Protein AF-A0A1L0B6L5-F1 (afdb_monomer)

Sequence (357 aa):
MSDIESDKLQRRQAISDKLDETIKELNTKKGGSRKSKKDSIDIDAYTSIDSKIQRLKDEMIQAAKRDNEIILAQIEGKEFKEDTTNKDDEDKDFDLSDEEKDEEAVESEDVEKQDVEKSNVKTIAASKLVLLPKVLHILNRVDLHESLLENNILLAIRFWLDPLPDGSLPSYEIQKNLINILIDLNIANKNENGSFTKYLKESGIGKLLIFYKKSKRVEVNLKRKVEKLLSDWSRPIIQASDNYKHKRILKKEYDYKQHQIEQTKKLKQNLKKTKEENETRKKIKTAQVNKSQLESERKMREEGRTVIPVSSVRDYKYAPVADLEQLKNHTSDLAGVGSTLGKNELFKRINRKMGKK

Secondary structure (DSSP, 8-state):
-HHHHHHHHHHHHHHHHHHHHHHHHHHHTTSS------S---HHHHHHHHHHHHHHHHHHHHHHHHHHHHHHHHHHTPPP-------SSS-----SSSS--SSGGGSTTTTTTSSSGGGGS-----HHHHHHHHHHHHHT-GGGHHHHHHTTHHHHHHHHHSPPTTSPPPPHHHHHHHHHHHHHTT-S---GGGHHHHHHHHH-HHHHHHHHHH-TTS-HHHHHHHHHHHHHHHHHHHT----GGG----EE---HHHHHHHHHHHHHHHHHHHHHHHHHHHHHHHHS--TTHHHHHHHHHHS----PPP-------SEEP--HHHHHHTTT----TTTTTTT-HHHHHHHHHHS--

Organism: NCBI:txid56406

InterPro domains:
  IPR017923 Transcription factor IIS, N-terminal [PF08711] (199-237)
  IPR017923 Transcription factor IIS, N-terminal [PS51319] (155-240)
  IPR035441 TFIIS/LEDGF domain superfamily [G3DSA:1.20.930.10] (103-243)
  IPR051037 RNA Polymerase II Transcription Factor IWS1 [PTHR46010] (84-330)

Mean predicted aligned error: 19.84 Å

Nearest PDB structures (foldseek):
  3o8z-assembly1_A  TM=9.499E-01  e=1.025E-10  Saccharomyces cerevisiae
  7xn7-assembly1_n  TM=9.384E-01  e=1.649E-09  Komagataella phaffii
  3nfq-assembly2_B  TM=9.341E-01  e=2.026E-09  Saccharomyces cerevisiae
  2xpp-assembly1_A  TM=9.058E-01  e=1.120E-07  Encephalitozoon cuniculi
  9eh1-assembly1_O  TM=8.894E-01  e=6.120E-07  Homo sapiens

Solvent-accessible surface area (backbone atoms only — not comparable to full-atom values): 22111 Å² total; per-residue (Å²): 123,67,67,66,52,50,53,49,50,53,51,51,48,54,51,48,54,50,48,53,50,49,53,50,50,56,56,62,69,57,70,82,71,91,68,82,80,79,79,72,78,60,61,71,61,51,54,52,50,52,52,52,51,48,50,51,34,50,51,45,41,48,26,36,48,51,29,44,50,35,50,48,24,57,74,73,73,44,85,74,77,82,81,86,76,84,88,83,88,85,86,87,86,83,81,85,76,96,83,86,86,87,79,71,83,75,61,66,77,62,58,74,71,55,66,75,75,59,83,79,58,84,74,70,69,44,50,53,68,71,48,40,63,63,50,50,63,56,67,69,35,74,89,47,48,62,63,40,48,76,68,45,39,53,33,26,55,34,56,58,62,44,66,40,90,89,68,46,70,52,57,67,67,60,51,54,51,52,55,49,46,55,48,62,78,54,67,86,67,72,60,67,91,49,55,54,58,51,48,44,63,73,37,45,39,64,62,56,48,54,46,50,58,69,42,86,87,51,55,70,72,57,30,55,54,43,50,51,48,53,49,64,68,43,22,75,78,73,70,50,74,87,52,73,87,73,57,84,73,55,64,40,85,75,57,64,67,60,50,50,53,50,51,52,50,51,51,52,50,52,55,48,52,53,48,52,53,48,49,53,52,46,56,56,51,69,73,55,87,62,80,73,65,56,58,59,56,47,61,66,65,71,64,81,78,79,83,75,80,76,82,77,83,76,81,79,83,51,46,76,59,84,61,66,64,60,56,63,74,38,68,86,62,81,60,62,98,69,61,62,78,82,64,47,62,68,58,57,52,49,50,62,62,68,68,68,123

Structure (mmCIF, N/CA/C/O backbone):
data_AF-A0A1L0B6L5-F1
#
_entry.id   AF-A0A1L0B6L5-F1
#
loop_
_atom_site.group_PDB
_atom_site.id
_atom_site.type_symbol
_atom_site.label_atom_id
_atom_site.label_alt_id
_atom_site.label_comp_id
_atom_site.label_asym_id
_atom_site.label_entity_id
_atom_site.label_seq_id
_atom_site.pdbx_PDB_ins_code
_atom_site.Cartn_x
_atom_site.Cartn_y
_atom_site.Cartn_z
_atom_site.occupancy
_atom_site.B_iso_or_equiv
_atom_site.auth_seq_id
_atom_site.auth_comp_id
_atom_site.auth_asym_id
_atom_site.auth_atom_id
_atom_site.pdbx_PDB_model_num
ATOM 1 N N . MET A 1 1 ? 78.437 -20.942 5.618 1.00 55.97 1 MET A N 1
ATOM 2 C CA . MET A 1 1 ? 77.072 -20.444 5.917 1.00 55.97 1 MET A CA 1
ATOM 3 C C . MET A 1 1 ? 76.144 -20.497 4.699 1.00 55.97 1 MET A C 1
ATOM 5 O O . MET A 1 1 ? 74.949 -20.589 4.918 1.00 55.97 1 MET A O 1
ATOM 9 N N . SER A 1 2 ? 76.661 -20.526 3.462 1.00 62.12 2 SER A N 1
ATOM 10 C CA . SER A 1 2 ? 75.886 -20.628 2.208 1.00 62.12 2 SER A CA 1
ATOM 11 C C . SER A 1 2 ? 75.194 -21.978 1.982 1.00 62.12 2 SER A C 1
ATOM 13 O O . SER A 1 2 ? 74.082 -22.017 1.468 1.00 62.12 2 SER A O 1
ATOM 15 N N . ASP A 1 3 ? 75.818 -23.081 2.398 1.00 59.28 3 ASP A N 1
ATOM 16 C CA . ASP A 1 3 ? 75.370 -24.421 1.975 1.00 59.28 3 ASP A CA 1
ATOM 17 C C . ASP A 1 3 ? 74.185 -24.947 2.801 1.00 59.28 3 ASP A C 1
ATOM 19 O O . ASP A 1 3 ? 73.390 -25.762 2.352 1.00 59.28 3 ASP A O 1
ATOM 23 N N . ILE A 1 4 ? 74.008 -24.423 4.016 1.00 62.31 4 ILE A N 1
ATOM 24 C CA . ILE A 1 4 ? 72.848 -24.737 4.866 1.00 62.31 4 ILE A CA 1
ATOM 25 C C . ILE A 1 4 ? 71.599 -23.997 4.361 1.00 62.31 4 ILE A C 1
ATOM 27 O O . ILE A 1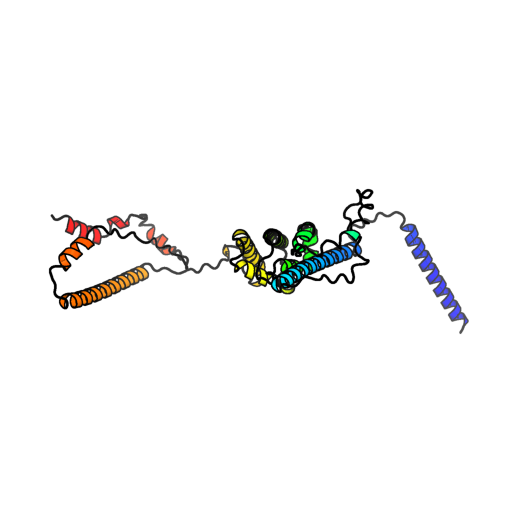 4 ? 70.469 -24.446 4.563 1.00 62.31 4 ILE A O 1
ATOM 31 N N . GLU A 1 5 ? 71.791 -22.841 3.729 1.00 68.25 5 GLU A N 1
ATOM 32 C CA . GLU A 1 5 ? 70.709 -22.016 3.200 1.00 68.25 5 GLU A CA 1
ATOM 33 C C . GLU A 1 5 ? 70.228 -22.535 1.840 1.00 68.25 5 GLU A C 1
ATOM 35 O O . GLU A 1 5 ? 69.018 -22.576 1.610 1.00 68.25 5 GLU A O 1
ATOM 40 N N . SER A 1 6 ? 71.136 -23.060 1.006 1.00 71.69 6 SER A N 1
ATOM 41 C CA . SER A 1 6 ? 70.774 -23.781 -0.220 1.00 71.69 6 SER A CA 1
ATOM 42 C C . SER A 1 6 ? 70.015 -25.078 0.080 1.00 71.69 6 SER A C 1
ATOM 44 O O . SER A 1 6 ? 68.959 -25.302 -0.511 1.00 71.69 6 SER A O 1
ATOM 46 N N . ASP A 1 7 ? 70.451 -25.869 1.066 1.00 75.50 7 ASP A N 1
ATOM 47 C CA . ASP A 1 7 ? 69.743 -27.083 1.499 1.00 75.50 7 ASP A CA 1
ATOM 48 C C . ASP A 1 7 ? 68.341 -26.778 2.048 1.00 75.50 7 ASP A C 1
ATOM 50 O O . ASP A 1 7 ? 67.375 -27.505 1.797 1.00 75.50 7 ASP A O 1
ATOM 54 N N . LYS A 1 8 ? 68.190 -25.678 2.796 1.00 77.00 8 LYS A N 1
ATOM 55 C CA . LYS A 1 8 ? 66.876 -25.225 3.278 1.00 77.00 8 LYS A CA 1
ATOM 56 C C . LYS A 1 8 ? 65.985 -24.756 2.135 1.00 77.00 8 LYS A C 1
ATOM 58 O O . LYS A 1 8 ? 64.787 -25.038 2.167 1.00 77.00 8 LYS A O 1
ATOM 63 N N . LEU A 1 9 ? 66.541 -24.066 1.141 1.00 76.69 9 LEU A N 1
ATOM 64 C CA . LEU A 1 9 ? 65.795 -23.618 -0.031 1.00 76.69 9 LEU A CA 1
ATOM 65 C C . LEU A 1 9 ? 65.313 -24.815 -0.856 1.00 76.69 9 LEU A C 1
ATOM 67 O O . LEU A 1 9 ? 64.128 -24.889 -1.163 1.00 76.69 9 LEU A O 1
ATOM 71 N N . GLN A 1 10 ? 66.185 -25.797 -1.097 1.00 80.88 10 GLN A N 1
ATOM 72 C CA . GLN A 1 10 ? 65.837 -27.033 -1.801 1.00 80.88 10 GLN A CA 1
ATOM 73 C C . GLN A 1 10 ? 64.772 -27.838 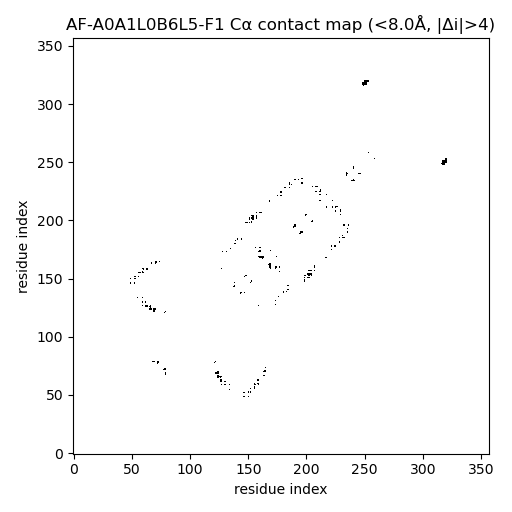-1.053 1.00 80.88 10 GLN A C 1
ATOM 75 O O . GLN A 1 10 ? 63.826 -28.324 -1.666 1.00 80.88 10 GLN A O 1
ATOM 80 N N . ARG A 1 11 ? 64.848 -27.920 0.284 1.00 82.44 11 ARG A N 1
ATOM 81 C CA . ARG A 1 11 ? 63.788 -28.548 1.091 1.00 82.44 11 ARG A CA 1
ATOM 82 C C . ARG A 1 11 ? 62.464 -27.793 1.003 1.00 82.44 11 ARG A C 1
ATOM 84 O O . ARG A 1 11 ? 61.423 -28.434 0.933 1.00 82.44 11 ARG A O 1
ATOM 91 N N . ARG A 1 12 ? 62.476 -26.454 0.997 1.00 80.31 12 ARG A N 1
ATOM 92 C CA . ARG A 1 12 ? 61.248 -25.652 0.828 1.00 80.31 12 ARG A CA 1
ATOM 93 C C . ARG A 1 12 ? 60.644 -25.835 -0.560 1.00 80.31 12 ARG A C 1
ATOM 95 O O . ARG A 1 12 ? 59.430 -25.973 -0.653 1.00 80.31 12 ARG A O 1
ATOM 102 N N . GLN A 1 13 ? 61.474 -25.885 -1.597 1.00 80.69 13 GLN A N 1
ATOM 103 C CA . GLN A 1 13 ? 61.034 -26.140 -2.968 1.00 80.69 13 GLN A CA 1
ATOM 104 C C . GLN A 1 13 ? 60.435 -27.542 -3.097 1.00 80.69 13 GLN A C 1
ATOM 106 O O . GLN A 1 13 ? 59.291 -27.668 -3.507 1.00 80.69 13 GLN A O 1
ATOM 111 N N . ALA A 1 14 ? 61.113 -28.564 -2.569 1.00 84.75 14 ALA A N 1
ATOM 112 C CA . ALA A 1 14 ? 60.595 -29.930 -2.549 1.00 84.75 14 ALA A CA 1
ATOM 113 C C . ALA A 1 14 ? 59.278 -30.067 -1.762 1.00 84.75 14 ALA A C 1
ATOM 115 O O . ALA A 1 14 ? 58.431 -30.878 -2.121 1.00 84.75 14 ALA A O 1
ATOM 116 N N . ILE A 1 15 ? 59.079 -29.291 -0.688 1.00 82.62 15 ILE A N 1
ATOM 117 C CA . ILE A 1 15 ? 57.802 -29.254 0.044 1.00 82.62 15 ILE A CA 1
ATOM 118 C C . ILE A 1 15 ? 56.708 -28.576 -0.790 1.00 82.62 15 ILE A C 1
ATOM 120 O O . ILE A 1 15 ? 55.575 -29.053 -0.780 1.00 82.62 15 ILE A O 1
ATOM 124 N N . SER A 1 16 ? 57.037 -27.494 -1.504 1.00 77.31 16 SER A N 1
ATOM 125 C CA . SER A 1 16 ? 56.108 -26.798 -2.404 1.00 77.31 16 SER A CA 1
ATOM 126 C C . SER A 1 16 ? 55.670 -27.702 -3.552 1.00 77.31 16 SER A C 1
ATOM 128 O O . SER A 1 16 ? 54.477 -27.878 -3.764 1.00 77.31 16 SER A O 1
ATOM 130 N N . ASP A 1 17 ? 56.623 -28.358 -4.212 1.00 86.38 17 ASP A N 1
ATOM 131 C CA . ASP A 1 17 ? 56.351 -29.256 -5.334 1.00 86.38 17 ASP A CA 1
ATOM 132 C C . ASP A 1 17 ? 55.491 -30.444 -4.885 1.00 86.38 17 ASP A C 1
ATOM 134 O O . ASP A 1 17 ? 54.552 -30.842 -5.571 1.00 86.38 17 ASP A O 1
ATOM 138 N N . LYS A 1 18 ? 55.742 -30.964 -3.676 1.00 86.00 18 LYS A N 1
ATOM 139 C CA . LYS A 1 18 ? 54.936 -32.039 -3.085 1.00 86.00 18 LYS A CA 1
ATOM 140 C C . LYS A 1 18 ? 53.533 -31.568 -2.699 1.00 86.00 18 LYS A C 1
ATOM 142 O O . LYS A 1 18 ? 52.584 -32.337 -2.819 1.00 86.00 18 LYS A O 1
ATOM 147 N N . LEU A 1 19 ? 53.376 -30.319 -2.256 1.00 77.06 19 LEU A N 1
ATOM 148 C CA . LEU A 1 19 ? 52.065 -29.708 -2.023 1.00 77.06 19 LEU A CA 1
ATOM 149 C C . LEU A 1 19 ? 51.289 -29.579 -3.335 1.00 77.06 19 LEU A C 1
ATOM 151 O O . LEU A 1 19 ? 50.141 -30.017 -3.397 1.00 77.06 19 LEU A O 1
ATOM 155 N N . ASP A 1 20 ? 51.924 -29.083 -4.391 1.00 79.62 20 ASP A N 1
ATOM 156 C CA . ASP A 1 20 ? 51.299 -28.944 -5.706 1.00 79.62 20 ASP A CA 1
ATOM 157 C C . ASP A 1 20 ? 50.921 -30.306 -6.300 1.00 79.62 20 ASP A C 1
ATOM 159 O O . ASP A 1 20 ? 49.820 -30.470 -6.828 1.00 79.62 20 ASP A O 1
ATOM 163 N N . GLU A 1 21 ? 51.769 -31.321 -6.129 1.00 83.00 21 GLU A N 1
ATOM 164 C CA . GLU A 1 21 ? 51.490 -32.698 -6.537 1.00 83.00 21 GLU A CA 1
ATOM 165 C C . GLU A 1 21 ? 50.319 -33.303 -5.741 1.00 83.00 21 GLU A C 1
ATOM 167 O O . GLU A 1 21 ? 49.424 -33.915 -6.328 1.00 83.00 21 GLU A O 1
ATOM 172 N N . THR A 1 22 ? 50.231 -33.041 -4.429 1.00 77.44 22 THR A N 1
ATOM 173 C CA . THR A 1 22 ? 49.081 -33.473 -3.611 1.00 77.44 22 THR A CA 1
ATOM 174 C C . THR A 1 22 ? 47.788 -32.739 -3.976 1.00 77.44 22 THR A C 1
ATOM 176 O O . THR A 1 22 ? 46.728 -33.360 -4.003 1.00 77.44 22 THR A O 1
ATOM 179 N N . ILE A 1 23 ? 47.841 -31.447 -4.319 1.00 75.81 23 ILE A N 1
ATOM 180 C CA . ILE A 1 23 ? 46.683 -30.676 -4.802 1.00 75.81 23 ILE A CA 1
ATOM 181 C C . ILE A 1 23 ? 46.222 -31.218 -6.158 1.00 75.81 23 ILE A C 1
ATOM 183 O O . ILE A 1 23 ? 45.021 -31.379 -6.393 1.00 75.81 23 ILE A O 1
ATOM 187 N N . LYS A 1 24 ? 47.168 -31.560 -7.037 1.00 78.50 24 LYS A N 1
ATOM 188 C CA . LYS A 1 24 ? 46.881 -32.169 -8.336 1.00 78.50 24 LYS A CA 1
ATOM 189 C C . LYS A 1 24 ? 46.256 -33.553 -8.166 1.00 78.50 24 LYS A C 1
ATOM 191 O O . LYS A 1 24 ? 45.245 -33.822 -8.805 1.00 78.50 24 LYS A O 1
ATOM 196 N N . GLU A 1 25 ? 46.761 -34.381 -7.250 1.00 74.25 25 GLU A N 1
ATOM 197 C CA . GLU A 1 25 ? 46.143 -35.666 -6.896 1.00 74.25 25 GLU A CA 1
ATOM 198 C C . GLU A 1 25 ? 44.749 -35.517 -6.271 1.00 74.25 25 GLU A C 1
ATOM 200 O O . GLU A 1 25 ? 43.853 -36.304 -6.571 1.00 74.25 25 GLU A O 1
ATOM 205 N N . LEU A 1 26 ? 44.530 -34.520 -5.409 1.00 68.38 26 LEU A N 1
ATOM 206 C CA . LEU A 1 26 ? 43.217 -34.257 -4.812 1.00 68.38 26 LEU A CA 1
ATOM 207 C C . LEU A 1 26 ? 42.197 -33.799 -5.862 1.00 68.38 26 LEU A C 1
ATOM 209 O O . LEU A 1 26 ? 41.016 -34.139 -5.759 1.00 68.38 26 LEU A O 1
ATOM 213 N N . ASN A 1 27 ? 42.645 -33.064 -6.882 1.00 63.41 27 ASN A N 1
ATOM 214 C CA . ASN A 1 27 ? 41.800 -32.620 -7.986 1.00 63.41 27 ASN A CA 1
ATOM 215 C C . ASN A 1 27 ? 41.536 -33.734 -9.011 1.00 63.41 27 ASN A C 1
ATOM 217 O O . ASN A 1 27 ? 40.409 -33.839 -9.492 1.00 63.41 27 ASN A O 1
ATOM 221 N N . THR A 1 28 ? 42.497 -34.623 -9.291 1.00 62.31 28 THR A N 1
ATOM 222 C CA . THR A 1 28 ? 42.275 -35.783 -10.178 1.00 62.31 28 THR A CA 1
ATOM 223 C C . THR A 1 28 ? 41.443 -36.880 -9.506 1.00 62.31 28 THR A C 1
ATOM 225 O O . THR A 1 28 ? 40.588 -37.481 -10.153 1.00 62.31 28 THR A O 1
ATOM 228 N N . LYS A 1 29 ? 41.584 -37.081 -8.186 1.00 59.12 29 LYS A N 1
ATOM 229 C CA . LYS A 1 29 ? 40.728 -37.982 -7.383 1.00 59.12 29 LYS A CA 1
ATOM 230 C C . LYS A 1 29 ? 39.327 -37.407 -7.104 1.00 59.12 29 LYS A C 1
ATOM 232 O O . LYS A 1 29 ? 38.463 -38.126 -6.609 1.00 59.12 29 LYS A O 1
ATOM 237 N N . LYS A 1 30 ? 39.060 -36.142 -7.464 1.00 53.22 30 LYS A N 1
ATOM 238 C CA . LYS A 1 30 ? 37.718 -35.522 -7.464 1.00 53.22 30 LYS A CA 1
ATOM 239 C C . LYS A 1 30 ? 36.920 -35.762 -8.755 1.00 53.22 30 LYS A C 1
ATOM 241 O O . LYS A 1 30 ? 35.844 -35.190 -8.916 1.00 53.22 30 LYS A O 1
ATOM 246 N N . GLY A 1 31 ? 37.375 -36.649 -9.639 1.00 52.41 31 GLY A N 1
ATOM 247 C CA . GLY A 1 31 ? 36.526 -37.252 -10.664 1.00 52.41 31 GLY A CA 1
ATOM 248 C C . GLY A 1 31 ? 35.643 -38.348 -10.059 1.00 52.41 31 GLY A C 1
ATOM 249 O O . GLY A 1 31 ? 36.077 -39.488 -9.951 1.00 52.41 31 GLY A O 1
ATOM 250 N N . GLY A 1 32 ? 34.406 -38.017 -9.665 1.00 52.91 32 GLY A N 1
ATOM 251 C CA . GLY A 1 32 ? 33.365 -39.034 -9.435 1.00 52.91 32 GLY A CA 1
ATOM 252 C C . GLY A 1 32 ? 32.763 -39.170 -8.032 1.00 52.91 32 GLY A C 1
ATOM 253 O O . GLY A 1 32 ? 32.239 -40.232 -7.715 1.00 52.91 32 GLY A O 1
ATOM 254 N N . SER A 1 33 ? 32.738 -38.123 -7.202 1.00 43.16 33 SER A N 1
ATOM 255 C CA . SER A 1 33 ? 31.791 -38.076 -6.075 1.00 43.16 33 SER A CA 1
ATOM 256 C C . SER A 1 33 ? 30.746 -37.000 -6.337 1.00 43.16 33 SER A C 1
ATOM 258 O O . SER A 1 33 ? 31.008 -35.808 -6.175 1.00 43.16 33 SER A O 1
ATOM 260 N N . ARG A 1 34 ? 29.543 -37.433 -6.741 1.00 47.16 34 ARG A N 1
ATOM 261 C CA . ARG A 1 34 ? 28.301 -36.657 -6.628 1.00 47.16 34 ARG A CA 1
ATOM 262 C C . ARG A 1 34 ? 28.044 -36.386 -5.144 1.00 47.16 34 ARG A C 1
ATOM 264 O O . ARG A 1 34 ? 27.203 -37.015 -4.511 1.00 47.16 34 ARG A O 1
ATOM 271 N N . LYS A 1 35 ? 28.808 -35.465 -4.565 1.00 44.88 35 LYS A N 1
ATOM 272 C CA . LYS A 1 35 ? 28.502 -34.883 -3.270 1.00 44.88 35 LYS A CA 1
ATOM 273 C C . LYS A 1 35 ? 27.402 -33.869 -3.542 1.00 44.88 35 LYS A C 1
ATOM 275 O O . LYS A 1 35 ? 27.638 -32.866 -4.207 1.00 44.88 35 LYS A O 1
ATOM 280 N N . SER A 1 36 ? 26.192 -34.219 -3.120 1.00 45.03 36 SER A N 1
ATOM 281 C CA . SER A 1 36 ? 24.991 -33.386 -3.126 1.00 45.03 36 SER A CA 1
ATOM 282 C C . SER A 1 36 ? 25.334 -31.939 -2.724 1.00 45.03 36 SER A C 1
ATOM 284 O O . SER A 1 36 ? 25.449 -31.624 -1.541 1.00 45.03 36 SER A O 1
ATOM 286 N N . LYS A 1 37 ? 25.521 -31.067 -3.725 1.00 47.81 37 LYS A N 1
ATOM 287 C CA . LYS A 1 37 ? 25.504 -29.604 -3.606 1.00 47.81 37 LYS A CA 1
ATOM 288 C C . LYS A 1 37 ? 24.046 -29.174 -3.447 1.00 47.81 37 LYS A C 1
ATOM 290 O O . LYS A 1 37 ? 23.464 -28.619 -4.370 1.00 47.81 37 LYS A O 1
ATOM 295 N N . LYS A 1 38 ? 23.414 -29.528 -2.330 1.00 45.53 38 LYS A N 1
ATOM 296 C CA . LYS A 1 38 ? 22.067 -29.023 -2.038 1.00 45.53 38 LYS A CA 1
ATOM 297 C C . LYS A 1 38 ? 22.092 -27.774 -1.152 1.00 45.53 38 LYS A C 1
ATOM 299 O O . LYS A 1 38 ? 21.137 -27.013 -1.194 1.00 45.53 38 LYS A O 1
ATOM 304 N N . ASP A 1 39 ? 23.216 -27.501 -0.478 1.00 48.53 39 ASP A N 1
ATOM 305 C CA . ASP A 1 39 ? 23.253 -26.493 0.593 1.00 48.53 39 ASP A CA 1
ATOM 306 C C . ASP A 1 39 ? 24.294 -25.366 0.401 1.00 48.53 39 ASP A C 1
ATOM 308 O O . ASP A 1 39 ? 24.488 -24.560 1.306 1.00 48.53 39 ASP A O 1
ATOM 312 N N . SER A 1 40 ? 24.971 -25.258 -0.754 1.00 54.09 40 SER A N 1
ATOM 313 C CA . SER A 1 40 ? 25.721 -24.031 -1.084 1.00 54.09 40 SER A CA 1
ATOM 314 C C . SER A 1 40 ? 24.792 -23.085 -1.839 1.00 54.09 40 SER A C 1
ATOM 316 O O . SER A 1 40 ? 24.566 -23.286 -3.031 1.00 54.09 40 SER A O 1
ATOM 318 N N . ILE A 1 41 ? 24.228 -22.102 -1.138 1.00 51.09 41 ILE A N 1
ATOM 319 C CA . ILE A 1 41 ? 23.462 -21.003 -1.739 1.00 51.09 41 ILE A CA 1
ATOM 320 C C . ILE A 1 41 ? 24.342 -20.356 -2.815 1.00 51.09 41 ILE A C 1
ATOM 322 O O . ILE A 1 41 ? 25.459 -19.927 -2.526 1.00 51.09 41 ILE A O 1
ATOM 326 N N . ASP A 1 42 ? 23.863 -20.361 -4.056 1.00 59.31 42 ASP A N 1
ATOM 327 C CA . ASP A 1 42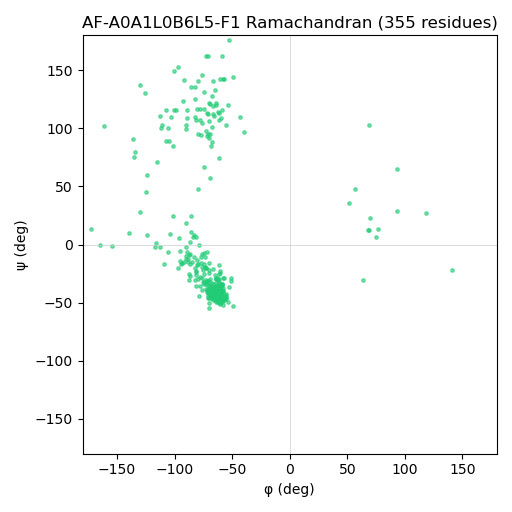 ? 24.561 -19.798 -5.208 1.00 59.31 42 ASP A CA 1
ATOM 328 C C . ASP A 1 42 ? 24.557 -18.264 -5.100 1.00 59.31 42 ASP A C 1
ATOM 330 O O . ASP A 1 42 ? 23.566 -17.600 -5.411 1.00 59.31 42 ASP A O 1
ATOM 334 N N . ILE A 1 43 ? 25.640 -17.705 -4.552 1.00 56.19 43 ILE A N 1
ATOM 335 C CA . ILE A 1 43 ? 25.802 -16.264 -4.295 1.00 56.19 43 ILE A CA 1
ATOM 336 C C . ILE A 1 43 ? 25.674 -15.445 -5.585 1.00 56.19 43 ILE A C 1
ATOM 338 O O . ILE A 1 43 ? 25.103 -14.354 -5.551 1.00 56.19 43 ILE A O 1
ATOM 342 N N . ASP A 1 44 ? 26.135 -15.985 -6.713 1.00 65.75 44 ASP A N 1
ATOM 343 C CA . ASP A 1 44 ? 26.120 -15.304 -8.011 1.00 65.75 44 ASP A CA 1
ATOM 344 C C . ASP A 1 44 ? 24.696 -15.209 -8.586 1.00 65.75 44 ASP A C 1
ATOM 346 O O . ASP A 1 44 ? 24.324 -14.223 -9.229 1.00 65.75 44 ASP A O 1
ATOM 350 N N . ALA A 1 45 ? 23.844 -16.193 -8.285 1.00 63.59 45 ALA A N 1
ATOM 351 C CA . ALA A 1 45 ? 22.426 -16.132 -8.623 1.00 63.59 45 ALA A CA 1
ATOM 352 C C . ALA A 1 45 ? 21.683 -15.080 -7.777 1.00 63.59 45 ALA A C 1
ATOM 354 O O . ALA A 1 45 ? 20.824 -14.369 -8.304 1.00 63.59 45 ALA A O 1
ATOM 355 N N . TYR A 1 46 ? 22.026 -14.941 -6.489 1.00 59.94 46 TYR A N 1
ATOM 356 C CA . TYR A 1 46 ? 21.394 -13.963 -5.592 1.00 59.94 46 TYR A CA 1
ATOM 357 C C . TYR A 1 46 ? 21.745 -12.518 -5.983 1.00 59.94 46 TYR A C 1
ATOM 359 O O . TYR A 1 46 ? 20.853 -11.685 -6.146 1.00 59.94 46 TYR A O 1
ATOM 367 N N . THR A 1 47 ? 23.025 -12.231 -6.249 1.00 71.88 47 THR A N 1
ATOM 368 C CA . THR A 1 47 ? 23.477 -10.904 -6.710 1.00 71.88 47 THR A CA 1
ATOM 369 C C . THR A 1 47 ? 22.912 -10.527 -8.083 1.00 71.88 47 THR A C 1
ATOM 371 O O . THR A 1 47 ? 22.594 -9.357 -8.319 1.00 71.88 47 THR A O 1
ATOM 374 N N . SER A 1 48 ? 22.710 -11.500 -8.978 1.00 84.44 48 SER A N 1
ATOM 375 C CA . SER A 1 48 ? 22.020 -11.281 -10.257 1.00 84.44 48 SER A CA 1
ATOM 376 C C . SER A 1 48 ? 20.554 -10.866 -10.067 1.00 84.44 48 SER A C 1
ATOM 378 O O . SER A 1 48 ? 20.076 -9.947 -10.735 1.00 84.44 48 SER A O 1
ATOM 380 N N . ILE A 1 49 ? 19.833 -11.506 -9.140 1.00 85.38 49 ILE A N 1
ATOM 381 C CA . ILE A 1 49 ? 18.425 -11.191 -8.853 1.00 85.38 49 ILE A CA 1
ATOM 382 C C . ILE A 1 49 ? 18.292 -9.802 -8.220 1.00 85.38 49 ILE A C 1
ATOM 384 O O . ILE A 1 49 ? 17.457 -9.016 -8.671 1.00 85.38 49 ILE A O 1
ATOM 388 N N . ASP A 1 50 ? 19.133 -9.466 -7.242 1.00 87.31 50 ASP A N 1
ATOM 389 C CA . ASP A 1 50 ? 19.117 -8.145 -6.602 1.00 87.31 50 ASP A CA 1
ATOM 390 C C . ASP A 1 50 ? 19.410 -7.023 -7.602 1.00 87.31 50 ASP A C 1
ATOM 392 O O . ASP A 1 50 ? 18.693 -6.021 -7.643 1.00 87.31 50 ASP A O 1
ATOM 396 N N . SER A 1 51 ? 20.384 -7.229 -8.494 1.00 89.44 51 SER A N 1
ATOM 397 C CA . SER A 1 51 ? 20.693 -6.278 -9.569 1.00 89.44 51 SER A CA 1
ATOM 398 C C . SER A 1 51 ? 19.486 -6.051 -10.486 1.00 89.44 51 SER A C 1
ATOM 400 O O . SER A 1 51 ? 19.176 -4.915 -10.845 1.00 89.44 51 SER A O 1
ATOM 402 N N . LYS A 1 52 ? 18.747 -7.115 -10.828 1.00 89.12 52 LYS A N 1
ATOM 403 C CA . LYS A 1 52 ? 17.518 -7.023 -11.636 1.00 89.12 52 LYS A CA 1
ATOM 404 C C . LYS A 1 52 ? 16.402 -6.279 -10.904 1.00 89.12 52 LYS A C 1
ATOM 406 O O . LYS A 1 52 ? 15.710 -5.463 -11.510 1.00 89.12 52 LYS A O 1
ATOM 411 N N . ILE A 1 53 ? 16.232 -6.526 -9.606 1.00 92.88 53 ILE A N 1
ATOM 412 C CA . ILE A 1 53 ? 15.255 -5.809 -8.778 1.00 92.88 53 ILE A CA 1
ATOM 413 C C . ILE A 1 53 ? 15.605 -4.319 -8.702 1.00 92.88 53 ILE A C 1
ATOM 415 O O . ILE A 1 53 ? 14.715 -3.471 -8.798 1.00 92.88 53 ILE A O 1
ATOM 419 N N . GLN A 1 54 ? 16.888 -3.991 -8.565 1.00 92.81 54 GLN A N 1
ATOM 420 C CA . GLN A 1 54 ? 17.355 -2.612 -8.545 1.00 92.81 54 GLN A CA 1
ATOM 421 C C . GLN A 1 54 ? 17.100 -1.908 -9.887 1.00 92.81 54 GLN A C 1
ATOM 423 O O . GLN A 1 54 ? 16.536 -0.815 -9.891 1.00 92.81 54 GLN A O 1
ATOM 428 N N . ARG A 1 55 ? 17.388 -2.566 -11.019 1.00 91.62 55 ARG A N 1
ATOM 429 C CA . ARG A 1 55 ? 17.035 -2.055 -12.357 1.00 91.62 55 ARG A CA 1
ATOM 430 C C . ARG A 1 55 ? 15.533 -1.806 -12.491 1.00 91.62 55 ARG A C 1
ATOM 432 O O . ARG A 1 55 ? 15.136 -0.716 -12.884 1.00 91.62 55 ARG A O 1
ATOM 439 N N . LEU A 1 56 ? 14.687 -2.758 -12.081 1.00 93.06 56 LEU A N 1
ATOM 440 C CA . LEU A 1 56 ? 13.229 -2.581 -12.105 1.00 93.06 56 LEU A CA 1
ATOM 441 C C . LEU A 1 56 ? 12.790 -1.368 -11.274 1.00 93.06 56 LEU A C 1
ATOM 443 O O . LEU A 1 56 ? 11.950 -0.579 -11.706 1.00 93.06 56 LEU A O 1
ATOM 447 N N . LYS A 1 57 ? 13.347 -1.213 -10.071 1.00 94.44 57 LYS A N 1
ATOM 448 C CA . LYS A 1 57 ? 13.065 -0.071 -9.197 1.00 94.44 57 LYS A CA 1
ATOM 449 C C . LYS A 1 57 ? 13.420 1.248 -9.884 1.00 94.44 57 LYS A C 1
ATOM 451 O O . LYS A 1 57 ? 12.625 2.189 -9.824 1.00 94.44 57 LYS A O 1
ATOM 456 N N . ASP A 1 58 ? 14.574 1.314 -10.536 1.00 94.06 58 ASP A N 1
ATOM 457 C CA . ASP A 1 58 ? 15.031 2.512 -11.234 1.00 94.06 58 ASP A CA 1
ATOM 458 C C . ASP A 1 58 ? 14.177 2.801 -12.475 1.00 94.06 58 ASP A C 1
ATOM 460 O O . ASP A 1 58 ? 13.724 3.935 -12.634 1.00 94.06 58 ASP A O 1
ATOM 464 N N . GLU A 1 59 ? 13.843 1.788 -13.283 1.00 93.56 59 GLU A N 1
ATOM 465 C CA . GLU A 1 59 ? 12.903 1.902 -14.410 1.00 93.56 59 GLU A CA 1
ATOM 466 C C . GLU A 1 59 ? 11.549 2.461 -13.951 1.00 93.56 59 GLU A C 1
ATOM 468 O O . GLU A 1 59 ? 11.013 3.398 -14.547 1.00 93.56 59 GLU A O 1
ATOM 473 N N . MET A 1 60 ? 11.006 1.938 -12.847 1.00 95.88 60 MET A N 1
ATOM 474 C CA . MET A 1 60 ? 9.767 2.440 -12.261 1.00 95.88 60 MET A CA 1
ATOM 475 C C . MET A 1 60 ? 9.895 3.914 -11.861 1.00 95.88 60 MET A C 1
ATOM 477 O O . MET A 1 60 ? 9.030 4.726 -12.200 1.00 95.88 60 MET A O 1
ATOM 481 N N . ILE A 1 61 ? 10.956 4.291 -11.146 1.00 95.62 61 ILE A N 1
ATOM 482 C CA . ILE A 1 61 ? 11.155 5.681 -10.715 1.00 95.62 61 ILE A CA 1
ATOM 483 C C . ILE A 1 61 ? 11.299 6.606 -11.929 1.00 95.62 61 ILE A C 1
ATOM 485 O O . ILE A 1 61 ? 10.703 7.684 -11.949 1.00 95.62 61 ILE A O 1
ATOM 489 N N . GLN A 1 62 ? 12.042 6.190 -12.952 1.00 93.94 62 GLN A N 1
ATOM 490 C CA . GLN A 1 62 ? 12.205 6.953 -14.185 1.00 93.94 62 GLN A CA 1
ATOM 491 C C . GLN A 1 62 ? 10.886 7.102 -14.949 1.00 93.94 62 GLN A C 1
ATOM 493 O O . GLN A 1 62 ? 10.570 8.204 -15.386 1.00 93.94 62 GLN A O 1
ATOM 498 N N . ALA A 1 63 ? 10.080 6.043 -15.065 1.00 92.69 63 ALA A N 1
ATOM 499 C CA . ALA A 1 63 ? 8.763 6.108 -15.699 1.00 92.69 63 ALA A CA 1
ATOM 500 C C . ALA A 1 63 ? 7.829 7.093 -14.975 1.00 92.69 63 ALA A C 1
ATOM 502 O O . ALA A 1 63 ? 7.113 7.865 -15.614 1.00 92.69 63 ALA A O 1
ATOM 503 N N . ALA A 1 64 ? 7.863 7.117 -13.638 1.00 94.00 64 ALA A N 1
ATOM 504 C CA . ALA A 1 64 ? 7.103 8.088 -12.857 1.00 94.00 64 ALA A CA 1
ATOM 505 C C . ALA A 1 64 ? 7.596 9.527 -13.076 1.00 94.00 64 ALA A C 1
ATOM 507 O O . ALA A 1 64 ? 6.773 10.431 -13.217 1.00 94.00 64 ALA A O 1
ATOM 508 N N . LYS A 1 65 ? 8.918 9.742 -13.137 1.00 93.06 65 LYS A N 1
ATOM 509 C CA . LYS A 1 65 ? 9.518 11.056 -13.416 1.00 93.06 65 LYS A CA 1
ATOM 510 C C . LYS A 1 65 ? 9.170 11.562 -14.815 1.00 93.06 65 LYS A C 1
ATOM 512 O O . LYS A 1 65 ? 8.645 12.664 -14.905 1.00 93.06 65 LYS A O 1
ATOM 517 N N . ARG A 1 66 ? 9.352 10.741 -15.857 1.00 90.00 66 ARG A N 1
ATOM 518 C CA . ARG A 1 66 ? 8.985 11.084 -17.243 1.00 90.00 66 ARG A CA 1
ATOM 519 C C . ARG A 1 66 ? 7.528 11.519 -17.340 1.00 90.00 66 ARG A C 1
ATOM 521 O O . ARG A 1 66 ? 7.232 12.589 -17.853 1.00 90.00 66 ARG A O 1
ATOM 528 N N . ASP A 1 67 ? 6.614 10.733 -16.774 1.00 90.94 67 ASP A N 1
ATOM 529 C CA . ASP A 1 67 ? 5.193 11.085 -16.787 1.00 90.94 67 ASP A CA 1
ATOM 530 C C . ASP A 1 67 ? 4.906 12.400 -16.038 1.00 90.94 67 ASP A C 1
ATOM 532 O O . ASP A 1 67 ? 4.078 13.191 -16.486 1.00 90.94 67 ASP A O 1
ATOM 536 N N . ASN A 1 68 ? 5.581 12.656 -14.912 1.00 91.94 68 ASN A N 1
ATOM 537 C CA . ASN A 1 68 ? 5.435 13.914 -14.177 1.00 91.94 68 ASN A CA 1
ATOM 538 C C . ASN A 1 68 ? 5.975 15.110 -14.971 1.00 91.94 68 ASN A C 1
ATOM 540 O O . ASN A 1 68 ? 5.343 16.162 -14.970 1.00 91.94 68 ASN A O 1
ATOM 544 N N . GLU A 1 69 ? 7.113 14.961 -15.645 1.00 90.88 69 GLU A N 1
ATOM 545 C CA . GLU A 1 69 ? 7.712 16.007 -16.478 1.00 90.88 69 GLU A CA 1
ATOM 546 C C . GLU A 1 69 ? 6.845 16.326 -17.695 1.00 90.88 69 GLU A C 1
ATOM 548 O O . GLU A 1 69 ? 6.597 17.498 -17.971 1.00 90.88 69 GLU A O 1
ATOM 553 N N . ILE A 1 70 ? 6.308 15.302 -18.367 1.00 88.56 70 ILE A N 1
ATOM 554 C CA . ILE A 1 70 ? 5.351 15.470 -19.467 1.00 88.56 70 ILE A CA 1
ATOM 555 C C . ILE A 1 70 ? 4.139 16.276 -18.991 1.00 88.56 70 ILE A C 1
ATOM 557 O O . ILE A 1 70 ? 3.735 17.237 -19.643 1.00 88.56 70 ILE A O 1
ATOM 561 N N . ILE A 1 71 ? 3.571 15.935 -17.832 1.00 87.69 71 ILE A N 1
ATOM 562 C CA . ILE A 1 71 ? 2.399 16.645 -17.300 1.00 87.69 71 ILE A CA 1
ATOM 563 C C . ILE A 1 71 ? 2.761 18.066 -16.867 1.00 87.69 71 ILE A C 1
ATOM 565 O O . ILE A 1 71 ? 1.991 18.987 -17.121 1.00 87.69 71 ILE A O 1
ATOM 569 N N . LEU A 1 72 ? 3.929 18.281 -16.259 1.00 89.69 72 LEU A N 1
ATOM 570 C CA . LEU A 1 72 ? 4.410 19.628 -15.944 1.00 89.69 72 LEU A CA 1
ATOM 571 C C . LEU A 1 72 ? 4.559 20.478 -17.208 1.00 89.69 72 LEU A C 1
ATOM 573 O O . LEU A 1 72 ? 4.054 21.597 -17.240 1.00 89.69 72 LEU A O 1
ATOM 577 N N . ALA A 1 73 ? 5.173 19.941 -18.265 1.00 87.62 73 ALA A N 1
ATOM 578 C CA . ALA A 1 73 ? 5.307 20.627 -19.547 1.00 87.62 73 ALA A CA 1
ATOM 579 C C . ALA A 1 73 ? 3.931 20.979 -20.139 1.00 87.62 73 ALA A C 1
ATOM 581 O O . ALA A 1 73 ? 3.712 22.114 -20.565 1.00 87.62 73 ALA A O 1
ATOM 582 N N . GLN A 1 74 ? 2.966 20.055 -20.060 1.00 85.62 74 GLN A N 1
ATOM 583 C CA . GLN A 1 74 ? 1.581 20.297 -20.472 1.00 85.62 74 GLN A CA 1
ATOM 584 C C . GLN A 1 74 ? 0.894 21.404 -19.655 1.00 85.62 74 GLN A C 1
ATOM 586 O O . GLN A 1 74 ? 0.184 22.223 -20.238 1.00 85.62 74 GLN A O 1
ATOM 591 N N . ILE A 1 75 ? 1.105 21.462 -18.333 1.00 85.44 75 ILE A N 1
ATOM 592 C CA . ILE A 1 75 ? 0.574 22.530 -17.465 1.00 85.44 75 ILE A CA 1
ATOM 593 C C . ILE A 1 75 ? 1.197 23.884 -17.831 1.00 85.44 75 ILE A C 1
ATOM 595 O O . ILE A 1 75 ? 0.496 24.894 -17.873 1.00 85.44 75 ILE A O 1
ATOM 599 N N . GLU A 1 76 ? 2.504 23.911 -18.099 1.00 85.94 76 GLU A N 1
ATOM 600 C CA . GLU A 1 76 ? 3.247 25.121 -18.470 1.00 85.94 76 GLU A CA 1
ATOM 601 C C . GLU A 1 76 ? 3.013 25.564 -19.925 1.00 85.94 76 GLU A C 1
ATOM 603 O O . GLU A 1 76 ? 3.460 26.645 -20.313 1.00 85.94 76 GLU A O 1
ATOM 608 N N . GLY A 1 77 ? 2.323 24.753 -20.735 1.00 80.25 77 GLY A N 1
ATOM 609 C CA . GLY A 1 77 ? 2.104 25.014 -22.159 1.00 80.25 77 GLY A CA 1
ATOM 610 C C . GLY A 1 77 ? 3.372 24.890 -23.009 1.00 80.25 77 GLY A C 1
ATOM 611 O O . GLY A 1 77 ? 3.448 25.491 -24.079 1.00 80.25 77 GLY A O 1
ATOM 612 N N . LYS A 1 78 ? 4.373 24.143 -22.530 1.00 77.00 78 LYS A N 1
ATOM 613 C CA . LYS A 1 78 ? 5.633 23.876 -23.232 1.00 77.00 78 LYS A CA 1
ATOM 614 C C . LYS A 1 78 ? 5.604 22.488 -23.865 1.00 77.00 78 LYS A C 1
ATOM 616 O O . LYS A 1 78 ? 5.001 21.561 -23.331 1.00 77.00 78 LYS A O 1
ATOM 621 N N . GLU A 1 79 ? 6.303 22.336 -24.984 1.00 68.12 79 GLU A N 1
ATOM 622 C CA . GLU A 1 79 ? 6.588 21.014 -25.539 1.00 68.12 79 GLU A CA 1
ATOM 623 C C . GLU A 1 79 ? 7.665 20.328 -24.699 1.00 68.12 79 GLU A C 1
ATOM 625 O O . GLU A 1 79 ? 8.697 20.924 -24.375 1.00 68.12 79 GLU A O 1
ATOM 630 N N . PHE A 1 80 ? 7.405 19.077 -24.322 1.00 67.19 80 PHE A N 1
ATOM 631 C CA . PHE A 1 80 ? 8.394 18.242 -23.657 1.00 67.19 80 PHE A CA 1
ATOM 632 C C . PHE A 1 80 ? 9.491 17.881 -24.663 1.00 67.19 80 PHE A C 1
ATOM 634 O O . PHE A 1 80 ? 9.201 17.299 -25.706 1.00 67.19 80 PHE A O 1
ATOM 641 N N . LYS A 1 81 ? 10.742 18.233 -24.356 1.00 67.00 81 LYS A N 1
ATOM 642 C CA . LYS A 1 81 ? 11.918 17.806 -25.119 1.00 67.00 81 LYS A CA 1
ATOM 643 C C . LYS A 1 81 ? 12.592 16.695 -24.330 1.00 67.00 81 LYS A C 1
ATOM 645 O O . LYS A 1 81 ? 13.109 16.956 -23.248 1.00 67.00 81 LYS A O 1
ATOM 650 N N . GLU A 1 82 ? 12.526 15.469 -24.835 1.00 62.19 82 GLU A N 1
ATOM 651 C CA . GLU A 1 82 ? 13.268 14.362 -24.238 1.00 62.19 82 GLU A CA 1
ATOM 652 C C . GLU A 1 82 ? 14.750 14.531 -24.600 1.00 62.19 82 GLU A C 1
ATOM 654 O O . GLU A 1 82 ? 15.104 14.509 -25.777 1.00 62.19 82 GLU A O 1
ATOM 659 N N . ASP A 1 83 ? 15.616 14.737 -23.604 1.00 54.00 83 ASP A N 1
ATOM 660 C CA . ASP A 1 83 ? 17.066 14.722 -23.816 1.00 54.00 83 ASP A CA 1
ATOM 661 C C . ASP A 1 83 ? 17.505 13.268 -24.056 1.00 54.00 83 ASP A C 1
ATOM 663 O O . ASP A 1 83 ? 17.766 12.506 -23.123 1.00 54.00 83 ASP A O 1
ATOM 667 N N . THR A 1 84 ? 17.585 12.857 -25.321 1.00 50.44 84 THR A N 1
ATOM 668 C CA . THR A 1 84 ? 18.061 11.531 -25.752 1.00 50.44 84 THR A CA 1
ATOM 669 C C . THR A 1 84 ? 19.588 11.444 -25.751 1.00 50.44 84 THR A C 1
ATOM 671 O O . THR A 1 84 ? 20.200 11.006 -26.722 1.00 50.44 84 THR A O 1
ATOM 674 N N . THR A 1 85 ? 20.241 11.888 -24.678 1.00 43.97 85 THR A N 1
ATOM 675 C CA . THR A 1 85 ? 21.686 11.682 -24.516 1.00 43.97 85 THR A CA 1
ATOM 676 C C . THR A 1 85 ? 21.907 10.503 -23.568 1.00 43.97 85 THR A C 1
ATOM 678 O O . THR A 1 85 ? 21.535 10.575 -22.399 1.00 43.97 85 THR A O 1
ATOM 681 N N . ASN A 1 86 ? 22.512 9.423 -24.086 1.00 42.47 86 ASN A N 1
ATOM 682 C CA . ASN A 1 86 ? 22.969 8.199 -23.393 1.00 42.47 86 ASN A CA 1
ATOM 683 C C . ASN A 1 86 ? 21.985 7.003 -23.356 1.00 42.47 86 ASN A C 1
ATOM 685 O O . ASN A 1 86 ? 21.556 6.589 -22.279 1.00 42.47 86 ASN A O 1
ATOM 689 N N . LYS A 1 87 ? 21.650 6.414 -24.514 1.00 46.53 87 LYS A N 1
ATOM 690 C CA . LYS A 1 87 ? 20.973 5.097 -24.604 1.00 46.53 87 LYS A CA 1
ATOM 691 C C . LYS A 1 87 ? 21.646 4.110 -25.578 1.00 46.53 87 LYS A C 1
ATOM 693 O O . LYS A 1 87 ? 20.990 3.196 -26.058 1.00 46.53 87 LYS A O 1
ATOM 698 N N . ASP A 1 88 ? 22.948 4.243 -25.780 1.00 43.56 88 ASP A N 1
ATOM 699 C CA . ASP A 1 88 ? 23.791 3.225 -26.418 1.00 43.56 88 ASP A CA 1
ATOM 700 C C . ASP A 1 88 ? 24.716 2.763 -25.263 1.00 43.56 88 ASP A C 1
ATOM 702 O O . ASP A 1 88 ? 25.379 3.606 -24.665 1.00 43.56 88 ASP A O 1
ATOM 706 N N . ASP A 1 89 ? 24.670 1.562 -24.667 1.00 49.91 89 ASP A N 1
ATOM 707 C CA . ASP A 1 89 ? 24.924 0.255 -25.287 1.00 49.91 89 ASP A CA 1
ATOM 708 C C . ASP A 1 89 ? 24.612 -0.979 -24.371 1.00 49.91 89 ASP A C 1
ATOM 710 O O . ASP A 1 89 ? 25.047 -2.083 -24.688 1.00 49.91 89 ASP A O 1
ATOM 714 N N . GLU A 1 90 ? 23.912 -0.884 -23.225 1.00 53.28 90 GLU A N 1
ATOM 715 C CA . GLU A 1 90 ? 24.027 -1.949 -22.180 1.00 53.28 90 GLU A CA 1
ATOM 716 C C . GLU A 1 90 ? 22.817 -2.863 -21.860 1.00 53.28 90 GLU A C 1
ATOM 718 O O . GLU A 1 90 ? 22.977 -3.791 -21.067 1.00 53.28 90 GLU A O 1
ATOM 723 N N . ASP A 1 91 ? 21.632 -2.715 -22.463 1.00 52.56 91 ASP A N 1
ATOM 724 C CA . ASP A 1 91 ? 20.433 -3.452 -21.996 1.00 52.56 91 ASP A CA 1
ATOM 725 C C . ASP A 1 91 ? 19.734 -4.321 -23.068 1.00 52.56 91 ASP A C 1
ATOM 727 O O . ASP A 1 91 ? 18.547 -4.148 -23.346 1.00 52.56 91 ASP A O 1
ATOM 731 N N . LYS A 1 92 ? 20.440 -5.309 -23.645 1.00 52.06 92 LYS A N 1
ATOM 732 C CA . LYS A 1 92 ? 19.837 -6.367 -24.499 1.00 52.06 92 LYS A CA 1
ATOM 733 C C . LYS A 1 92 ? 19.685 -7.753 -23.848 1.00 52.06 92 LYS A C 1
ATOM 735 O O . LYS A 1 92 ? 19.254 -8.681 -24.522 1.00 52.06 92 LYS A O 1
ATOM 740 N N . ASP A 1 93 ? 19.917 -7.890 -22.542 1.00 45.03 93 ASP A N 1
ATOM 741 C CA . ASP A 1 93 ? 19.855 -9.192 -21.857 1.00 45.03 93 ASP A CA 1
ATOM 742 C C . ASP A 1 93 ? 18.729 -9.256 -20.809 1.00 45.03 93 ASP A C 1
ATOM 744 O O . ASP A 1 93 ? 18.952 -9.290 -19.594 1.00 45.03 93 ASP A O 1
ATOM 748 N N . PHE A 1 94 ? 17.481 -9.292 -21.276 1.00 41.81 94 PHE A N 1
ATOM 749 C CA . PHE A 1 94 ? 16.352 -9.783 -20.480 1.00 41.81 94 PHE A CA 1
ATOM 750 C C . PHE A 1 94 ? 15.484 -10.701 -21.340 1.00 41.81 94 PHE A C 1
ATOM 752 O O . PHE A 1 94 ? 14.408 -10.316 -21.785 1.00 41.81 94 PHE A O 1
ATOM 759 N N . ASP A 1 95 ? 15.980 -11.916 -21.568 1.00 43.66 95 ASP A N 1
ATOM 760 C CA . ASP A 1 95 ? 15.213 -13.011 -22.154 1.00 43.66 95 ASP A CA 1
ATOM 761 C C . ASP A 1 95 ? 14.901 -14.036 -21.054 1.00 43.66 95 ASP A C 1
ATOM 763 O O . ASP A 1 95 ? 15.795 -14.592 -20.407 1.00 43.66 95 ASP A O 1
ATOM 767 N N . LEU A 1 96 ? 13.616 -14.206 -20.755 1.00 44.78 96 LEU A N 1
ATOM 768 C CA . LEU A 1 96 ? 13.113 -15.293 -19.926 1.00 44.78 96 LEU A CA 1
ATOM 769 C C . LEU A 1 96 ? 12.591 -16.349 -20.902 1.00 44.78 96 LEU A C 1
ATOM 771 O O . LEU A 1 96 ? 11.606 -16.097 -21.586 1.00 44.78 96 LEU A O 1
ATOM 775 N N . SER A 1 97 ? 13.247 -17.515 -20.879 1.00 43.25 97 SER A N 1
ATOM 776 C CA . SER A 1 97 ? 13.049 -18.726 -21.699 1.00 43.25 97 SER A CA 1
ATOM 777 C C . SER A 1 97 ? 13.419 -18.623 -23.186 1.00 43.25 97 SER A C 1
ATOM 779 O O . SER A 1 97 ? 12.637 -18.150 -23.998 1.00 43.25 97 SER A O 1
ATOM 781 N N . ASP A 1 98 ? 14.586 -19.191 -23.520 1.00 49.34 98 ASP A N 1
ATOM 782 C CA . ASP A 1 98 ? 14.987 -19.597 -24.871 1.00 49.34 98 ASP A CA 1
ATOM 783 C C . ASP A 1 98 ? 13.996 -20.637 -25.428 1.00 49.34 98 ASP A C 1
ATOM 785 O O . ASP A 1 98 ? 14.008 -21.776 -24.961 1.00 49.34 98 ASP A O 1
ATOM 789 N N . GLU A 1 99 ? 13.170 -20.265 -26.414 1.00 52.59 99 GLU A N 1
ATOM 790 C CA . GLU A 1 99 ? 12.694 -21.201 -27.459 1.00 52.59 99 GLU A CA 1
ATOM 791 C C . GLU A 1 99 ? 12.048 -20.562 -28.712 1.00 52.59 99 GLU A C 1
ATOM 793 O O . GLU A 1 99 ? 11.730 -21.294 -29.643 1.00 52.59 99 GLU A O 1
ATOM 798 N N . GLU A 1 100 ? 11.925 -19.234 -28.841 1.00 55.38 100 GLU A N 1
ATOM 799 C CA . GLU A 1 100 ? 11.400 -18.609 -30.074 1.00 55.38 100 GLU A CA 1
ATOM 800 C C . GLU A 1 100 ? 12.264 -17.418 -30.524 1.00 55.38 100 GLU A C 1
ATOM 802 O O . GLU A 1 100 ? 11.941 -16.258 -30.291 1.00 55.38 100 GLU A O 1
ATOM 807 N N . LYS A 1 101 ? 13.395 -17.698 -31.181 1.00 52.47 101 LYS A N 1
ATOM 808 C CA . LYS A 1 101 ? 14.249 -16.681 -31.818 1.00 52.47 101 LYS A CA 1
ATOM 809 C C . LYS A 1 101 ? 14.683 -17.150 -33.195 1.00 52.47 101 LYS A C 1
ATOM 811 O O . LYS A 1 101 ? 15.720 -17.781 -33.299 1.00 52.47 101 LYS A O 1
ATOM 816 N N . ASP A 1 102 ? 13.907 -16.806 -34.219 1.00 42.59 102 ASP A N 1
ATOM 817 C CA . ASP A 1 102 ? 14.412 -16.710 -35.600 1.00 42.59 102 ASP A CA 1
ATOM 818 C C . ASP A 1 102 ? 13.608 -15.739 -36.504 1.00 42.59 102 ASP A C 1
ATOM 820 O O . ASP A 1 102 ? 14.006 -15.524 -37.647 1.00 42.59 102 ASP A O 1
ATOM 824 N N . GLU A 1 103 ? 12.536 -15.074 -36.033 1.00 49.56 103 GLU A N 1
ATOM 825 C CA . GLU A 1 103 ? 11.701 -14.211 -36.906 1.00 49.56 103 GLU A CA 1
ATOM 826 C C . GLU A 1 103 ? 11.806 -12.684 -36.663 1.00 49.56 103 GLU A C 1
ATOM 828 O O . GLU A 1 103 ? 11.467 -11.912 -37.555 1.00 49.56 103 GLU A O 1
ATOM 833 N N . GLU A 1 104 ? 12.336 -12.202 -35.531 1.00 49.47 104 GLU A N 1
ATOM 834 C CA . GLU A 1 104 ? 12.217 -10.774 -35.139 1.00 49.47 104 GLU A CA 1
ATOM 835 C C . GLU A 1 104 ? 13.418 -9.877 -35.539 1.00 49.47 104 GLU A C 1
ATOM 837 O O . GLU A 1 104 ? 13.389 -8.655 -35.395 1.00 49.47 104 GLU A O 1
ATOM 842 N N . ALA A 1 105 ? 14.493 -10.449 -36.096 1.00 46.28 105 ALA A N 1
ATOM 843 C CA . ALA A 1 105 ? 15.719 -9.703 -36.423 1.00 46.28 105 ALA A CA 1
ATOM 844 C C . ALA A 1 105 ? 15.601 -8.774 -37.652 1.00 46.28 105 ALA A C 1
ATOM 846 O O . ALA A 1 105 ? 16.492 -7.961 -37.889 1.00 46.28 105 ALA A O 1
ATOM 847 N N . VAL A 1 106 ? 14.520 -8.871 -38.433 1.00 45.66 106 VAL A N 1
ATOM 848 C CA . VAL A 1 106 ? 14.337 -8.091 -39.674 1.00 45.66 106 VAL A CA 1
ATOM 849 C C . VAL A 1 106 ? 13.524 -6.805 -39.444 1.00 45.66 106 VAL A C 1
ATOM 851 O O . VAL A 1 106 ? 13.567 -5.898 -40.266 1.00 45.66 106 VAL A O 1
ATOM 854 N N . GLU A 1 107 ? 12.844 -6.660 -38.301 1.00 47.38 107 GLU A N 1
ATOM 855 C CA . GLU A 1 107 ? 12.000 -5.486 -38.005 1.00 47.38 107 GLU A CA 1
ATOM 856 C C . GLU A 1 107 ? 12.782 -4.322 -37.357 1.00 47.38 107 GLU A C 1
ATOM 858 O O . GLU A 1 107 ? 12.288 -3.203 -37.247 1.00 47.38 107 GLU A O 1
ATOM 863 N N . SER A 1 108 ? 14.044 -4.547 -36.973 1.00 48.38 108 SER A N 1
ATOM 864 C CA . SER A 1 108 ? 14.847 -3.586 -36.200 1.00 48.38 108 SER A CA 1
ATOM 865 C C . SER A 1 108 ? 15.402 -2.400 -37.009 1.00 48.38 108 SER A C 1
ATOM 867 O O . SER A 1 108 ? 15.741 -1.382 -36.413 1.00 48.38 108 SER A O 1
ATOM 869 N N . GLU A 1 109 ? 15.478 -2.484 -38.343 1.00 45.34 109 GLU A N 1
ATOM 870 C CA . GLU A 1 109 ? 15.995 -1.386 -39.187 1.00 45.34 109 GLU A CA 1
ATOM 871 C C . GLU A 1 109 ? 14.922 -0.347 -39.580 1.00 45.34 109 GLU A C 1
ATOM 873 O O . GLU A 1 109 ? 15.258 0.775 -39.971 1.00 45.34 109 GLU A O 1
ATOM 878 N N . ASP A 1 110 ? 13.630 -0.670 -39.442 1.00 38.03 110 ASP A N 1
ATOM 879 C CA . ASP A 1 110 ? 12.524 0.248 -39.772 1.00 38.03 110 ASP A CA 1
ATOM 880 C C . ASP A 1 110 ? 12.046 1.094 -38.575 1.00 38.03 110 ASP A C 1
ATOM 882 O O . ASP A 1 110 ? 11.397 2.129 -38.760 1.00 38.03 110 ASP A O 1
ATOM 886 N N . VAL A 1 111 ? 12.414 0.726 -37.343 1.00 46.09 111 VAL A N 1
ATOM 887 C CA . VAL A 1 111 ? 12.025 1.464 -36.124 1.00 46.09 111 VAL A CA 1
ATOM 888 C C . VAL A 1 111 ? 12.769 2.800 -36.004 1.00 46.09 111 VAL A C 1
ATOM 890 O O . VAL A 1 111 ? 12.194 3.792 -35.556 1.00 46.09 111 VAL A O 1
ATOM 893 N N . GLU A 1 112 ? 14.012 2.871 -36.483 1.00 42.06 112 GLU A N 1
ATOM 894 C CA . GLU A 1 112 ? 14.869 4.058 -36.351 1.00 42.06 112 GLU A CA 1
ATOM 895 C C . GLU A 1 112 ? 14.436 5.218 -37.272 1.00 42.06 112 GLU A C 1
ATOM 897 O O . GLU A 1 112 ? 14.708 6.387 -37.003 1.00 42.06 112 GLU A O 1
ATOM 902 N N . LYS A 1 113 ? 13.669 4.925 -38.334 1.00 43.22 113 LYS A N 1
ATOM 903 C CA . LYS A 1 113 ? 13.129 5.937 -39.261 1.00 43.22 113 LYS A CA 1
ATOM 904 C C . LYS A 1 113 ? 11.768 6.501 -38.840 1.00 43.22 113 LYS A C 1
ATOM 906 O O . LYS A 1 113 ? 11.376 7.550 -39.347 1.00 43.22 113 LYS A O 1
ATOM 911 N N . GLN A 1 114 ? 11.058 5.863 -37.906 1.00 43.47 114 GLN A N 1
ATOM 912 C CA . GLN A 1 114 ? 9.747 6.336 -37.431 1.00 43.47 114 GLN A CA 1
ATOM 913 C C . GLN A 1 114 ? 9.818 7.357 -36.285 1.00 43.47 114 GLN A C 1
ATOM 915 O O . GLN A 1 114 ? 8.791 7.938 -35.921 1.00 43.47 114 GLN A O 1
ATOM 920 N N . ASP A 1 115 ? 10.997 7.607 -35.713 1.00 45.19 115 ASP A N 1
ATOM 921 C CA . ASP A 1 115 ? 11.130 8.497 -34.550 1.00 45.19 115 ASP A CA 1
ATOM 922 C C . ASP A 1 115 ? 11.048 9.994 -34.912 1.00 45.19 115 ASP A C 1
ATOM 924 O O . ASP A 1 115 ? 10.749 10.840 -34.071 1.00 45.19 115 ASP A O 1
ATOM 928 N N . VAL A 1 116 ? 11.205 10.341 -36.196 1.00 44.22 116 VAL A N 1
ATOM 929 C CA . VAL A 1 116 ? 11.173 11.737 -36.671 1.00 44.22 116 VAL A CA 1
ATOM 930 C C . VAL A 1 116 ? 9.737 12.266 -36.870 1.00 44.22 116 VAL A C 1
ATOM 932 O O . VAL A 1 116 ? 9.496 13.471 -36.757 1.00 44.22 116 VAL A O 1
ATOM 935 N N . GLU A 1 117 ? 8.745 11.394 -37.090 1.00 40.88 117 GLU A N 1
ATOM 936 C CA . GLU A 1 117 ? 7.357 11.810 -37.376 1.00 40.88 117 GLU A CA 1
ATOM 937 C C . GLU A 1 117 ? 6.461 11.966 -36.129 1.00 40.88 117 GLU A C 1
ATOM 939 O O . GLU A 1 117 ? 5.372 12.539 -36.208 1.00 40.88 117 GLU A O 1
ATOM 944 N N . LYS A 1 118 ? 6.913 11.544 -34.939 1.00 48.22 118 LYS A N 1
ATOM 945 C CA . LYS A 1 118 ? 6.144 11.654 -33.678 1.00 48.22 118 LYS A CA 1
ATOM 946 C C . LYS A 1 118 ? 6.246 13.020 -32.985 1.00 48.22 118 LYS A C 1
ATOM 948 O O . LYS A 1 118 ? 5.734 13.184 -31.881 1.00 48.22 118 LYS A O 1
ATOM 953 N N . SER A 1 119 ? 6.845 14.023 -33.621 1.00 43.19 119 SER A N 1
ATOM 954 C CA . SER A 1 119 ? 7.058 15.357 -33.035 1.00 43.19 119 SER A CA 1
ATOM 955 C C . SER A 1 119 ? 5.789 16.219 -32.895 1.00 43.19 119 SER A C 1
ATOM 957 O O . SER A 1 119 ? 5.846 17.271 -32.269 1.00 43.19 119 SER A O 1
ATOM 959 N N . ASN A 1 120 ? 4.632 15.782 -33.419 1.00 40.69 120 ASN A N 1
ATOM 960 C CA . ASN A 1 120 ? 3.372 16.549 -33.385 1.00 40.69 120 ASN A CA 1
ATOM 961 C C . ASN A 1 120 ? 2.225 15.910 -32.578 1.00 40.69 120 ASN A C 1
ATOM 963 O O . ASN A 1 120 ? 1.127 16.469 -32.503 1.00 40.69 120 ASN A O 1
ATOM 967 N N . VAL A 1 121 ? 2.438 14.752 -31.948 1.00 47.66 121 VAL A N 1
ATOM 968 C CA . VAL A 1 121 ? 1.451 14.195 -31.014 1.00 47.66 121 VAL A CA 1
ATOM 969 C C . VAL A 1 121 ? 1.776 14.757 -29.639 1.00 47.66 121 VAL A C 1
ATOM 971 O O . VAL A 1 121 ? 2.838 14.462 -29.103 1.00 47.66 121 VAL A O 1
ATOM 974 N N . LYS A 1 122 ? 0.872 15.558 -29.053 1.00 55.50 122 LYS A N 1
ATOM 975 C CA . LYS A 1 122 ? 0.945 15.937 -27.630 1.00 55.50 122 LYS A CA 1
ATOM 976 C C . LYS A 1 122 ? 1.291 14.685 -26.826 1.00 55.50 122 LYS A C 1
ATOM 978 O O . LYS A 1 122 ? 0.469 13.774 -26.747 1.00 55.50 122 LYS A O 1
ATOM 983 N N . THR A 1 123 ? 2.502 14.623 -26.284 1.00 66.50 123 THR A N 1
ATOM 984 C CA . THR A 1 123 ? 3.009 13.427 -25.614 1.00 66.50 123 THR A CA 1
ATOM 985 C C . THR A 1 123 ? 2.116 13.138 -24.414 1.00 66.50 123 THR A C 1
ATOM 987 O O . THR A 1 123 ? 1.987 13.955 -23.507 1.00 66.50 123 THR A O 1
ATOM 990 N N . ILE A 1 124 ? 1.391 12.019 -24.442 1.00 79.56 124 ILE A N 1
ATOM 991 C CA . ILE A 1 124 ? 0.545 11.586 -23.325 1.00 79.56 124 ILE A CA 1
ATOM 992 C C . ILE A 1 124 ? 1.449 10.873 -22.320 1.00 79.56 124 ILE A C 1
ATOM 994 O O . ILE A 1 124 ? 2.262 10.035 -22.703 1.00 79.56 124 ILE A O 1
ATOM 998 N N . ALA A 1 125 ? 1.285 11.169 -21.031 1.00 84.56 125 ALA A N 1
ATOM 999 C CA . ALA A 1 125 ? 1.980 10.472 -19.953 1.00 84.56 125 ALA A CA 1
ATOM 1000 C C . ALA A 1 125 ? 1.489 9.013 -19.838 1.00 84.56 125 ALA A C 1
ATOM 1002 O O . ALA A 1 125 ? 0.530 8.718 -19.121 1.00 84.56 125 ALA A O 1
ATOM 1003 N N . ALA A 1 126 ? 2.118 8.112 -20.594 1.00 87.38 126 ALA A N 1
ATOM 1004 C CA . ALA A 1 126 ? 1.765 6.695 -20.682 1.00 87.38 126 ALA A CA 1
ATOM 1005 C C . ALA A 1 126 ? 2.873 5.755 -20.176 1.00 87.38 126 ALA A C 1
ATOM 1007 O O . ALA A 1 126 ? 2.655 4.544 -20.122 1.00 87.38 126 ALA A O 1
ATOM 1008 N N . SER A 1 127 ? 4.030 6.274 -19.753 1.00 88.88 127 SER A N 1
ATOM 1009 C CA . SER A 1 127 ? 5.211 5.464 -19.411 1.00 88.88 127 SER A CA 1
ATOM 1010 C C . SER A 1 127 ? 4.913 4.475 -18.285 1.00 88.88 127 SER A C 1
ATOM 1012 O O . SER A 1 127 ? 5.263 3.299 -18.371 1.00 88.88 127 SER A O 1
ATOM 1014 N N . LYS A 1 128 ? 4.189 4.917 -17.243 1.00 92.44 128 LYS A N 1
ATOM 1015 C CA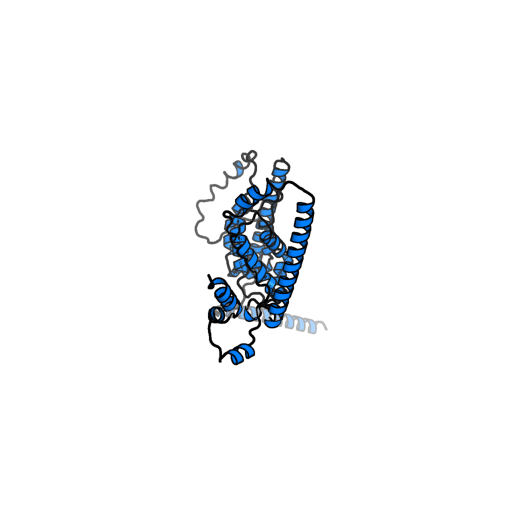 . LYS A 1 128 ? 3.751 4.022 -16.159 1.00 92.44 128 LYS A CA 1
ATOM 1016 C C . LYS A 1 128 ? 2.795 2.930 -16.647 1.00 92.44 128 LYS A C 1
ATOM 1018 O O . LYS A 1 128 ? 2.842 1.819 -16.136 1.00 92.44 128 LYS A O 1
ATOM 1023 N N . LEU A 1 129 ? 1.916 3.225 -17.607 1.00 91.69 129 LEU A N 1
ATOM 1024 C CA . LEU A 1 129 ? 0.957 2.242 -18.127 1.00 91.69 129 LEU A CA 1
ATOM 1025 C C . LEU A 1 129 ? 1.647 1.182 -18.986 1.00 91.69 129 LEU A C 1
ATOM 1027 O O . LEU A 1 129 ? 1.313 0.009 -18.862 1.00 91.69 129 LEU A O 1
ATOM 1031 N N . VAL A 1 130 ? 2.633 1.586 -19.790 1.00 91.19 130 VAL A N 1
ATOM 1032 C CA . VAL A 1 130 ? 3.440 0.671 -20.610 1.00 91.19 130 VAL A CA 1
ATOM 1033 C C . VAL A 1 130 ? 4.270 -0.265 -19.730 1.00 91.19 130 VAL A C 1
ATOM 1035 O O . VAL A 1 130 ? 4.324 -1.462 -19.990 1.00 91.19 130 VAL A O 1
ATOM 1038 N N . LEU A 1 131 ? 4.866 0.247 -18.647 1.00 92.12 131 LEU A N 1
ATOM 1039 C CA . LEU A 1 131 ? 5.710 -0.559 -17.757 1.00 92.12 131 LEU A CA 1
ATOM 1040 C C . LEU A 1 131 ? 4.905 -1.426 -16.759 1.00 92.12 131 LEU A C 1
ATOM 1042 O O . LEU A 1 131 ? 5.437 -2.376 -16.180 1.00 92.12 131 LEU A O 1
ATOM 1046 N N . LEU A 1 132 ? 3.615 -1.133 -16.554 1.00 93.12 132 LEU A N 1
ATOM 1047 C CA . LEU A 1 132 ? 2.773 -1.788 -15.546 1.00 93.12 132 LEU A CA 1
ATOM 1048 C C . LEU A 1 132 ? 2.710 -3.327 -15.676 1.00 93.12 132 LEU A C 1
ATOM 1050 O O . LEU A 1 132 ? 2.831 -3.981 -14.640 1.00 93.12 132 LEU A O 1
ATOM 1054 N N . PRO A 1 133 ? 2.560 -3.947 -16.866 1.00 93.94 133 PRO A N 1
ATOM 1055 C CA . PRO A 1 133 ? 2.514 -5.407 -16.984 1.00 93.94 133 PRO A CA 1
ATOM 1056 C C . PRO A 1 133 ? 3.802 -6.098 -16.508 1.00 93.94 133 PRO A C 1
ATOM 1058 O O . PRO A 1 133 ? 3.727 -7.053 -15.734 1.00 93.94 133 PRO A O 1
ATOM 1061 N N . LYS A 1 134 ? 4.978 -5.572 -16.891 1.00 91.38 134 LYS A N 1
ATOM 1062 C CA . LYS A 1 134 ? 6.295 -6.067 -16.439 1.00 91.38 134 LYS A CA 1
ATOM 1063 C C . LYS A 1 134 ? 6.420 -5.967 -14.918 1.00 91.38 134 LYS A C 1
ATOM 1065 O O . LYS A 1 134 ? 6.800 -6.928 -14.251 1.00 91.38 134 LYS A O 1
ATOM 1070 N N . VAL A 1 135 ? 6.027 -4.822 -14.358 1.00 94.38 135 VAL A N 1
ATOM 1071 C CA . VAL A 1 135 ? 6.029 -4.578 -12.907 1.00 94.38 135 VAL A CA 1
ATOM 1072 C C . VAL A 1 135 ? 5.113 -5.560 -12.179 1.00 94.38 135 VAL A C 1
ATOM 1074 O O . VAL A 1 135 ? 5.510 -6.134 -11.168 1.00 94.38 135 VAL A O 1
ATOM 1077 N N . LEU A 1 136 ? 3.906 -5.800 -12.693 1.00 94.00 136 LEU A N 1
ATOM 1078 C CA . LEU A 1 136 ? 2.959 -6.736 -12.089 1.00 94.00 136 LEU A CA 1
ATOM 1079 C C . LEU A 1 136 ? 3.464 -8.174 -12.119 1.00 94.00 136 LEU A C 1
ATOM 1081 O O . LEU A 1 136 ? 3.301 -8.889 -11.131 1.00 94.00 136 LEU A O 1
ATOM 1085 N N . HIS A 1 137 ? 4.084 -8.591 -13.221 1.00 92.50 137 HIS A N 1
ATOM 1086 C CA . HIS A 1 137 ? 4.662 -9.925 -13.340 1.00 92.50 137 HIS A CA 1
ATOM 1087 C C . HIS A 1 137 ? 5.702 -10.187 -12.240 1.00 92.50 137 HIS A C 1
ATOM 1089 O O . HIS A 1 137 ? 5.665 -11.231 -11.591 1.00 92.50 137 HIS A O 1
ATOM 1095 N N . ILE A 1 138 ? 6.581 -9.216 -11.973 1.00 91.69 138 ILE A N 1
ATOM 1096 C CA . ILE A 1 138 ? 7.651 -9.360 -10.977 1.00 91.69 138 ILE A CA 1
ATOM 1097 C C . ILE A 1 138 ? 7.125 -9.178 -9.548 1.00 91.69 138 ILE A C 1
ATOM 1099 O O . ILE A 1 138 ? 7.454 -9.970 -8.670 1.00 91.69 138 ILE A O 1
ATOM 1103 N N . LEU A 1 139 ? 6.284 -8.172 -9.284 1.00 91.94 139 LEU A N 1
ATOM 1104 C CA . LEU A 1 139 ? 5.818 -7.882 -7.921 1.00 91.94 139 LEU A CA 1
ATOM 1105 C C . LEU A 1 139 ? 4.851 -8.941 -7.358 1.00 91.94 139 LEU A C 1
ATOM 1107 O O . LEU A 1 139 ? 4.752 -9.095 -6.139 1.00 91.94 139 LEU A O 1
ATOM 1111 N N . ASN A 1 140 ? 4.152 -9.687 -8.219 1.00 92.50 140 ASN A N 1
ATOM 1112 C CA . ASN A 1 140 ? 3.262 -10.771 -7.789 1.00 92.50 140 ASN A CA 1
ATOM 1113 C C . ASN A 1 140 ? 4.010 -12.057 -7.389 1.00 92.50 140 ASN A C 1
ATOM 1115 O O . ASN A 1 140 ? 3.405 -12.962 -6.812 1.00 92.50 140 ASN A O 1
ATOM 1119 N N . ARG A 1 141 ? 5.317 -12.155 -7.659 1.00 90.94 141 ARG A N 1
ATOM 1120 C CA . ARG A 1 141 ? 6.142 -13.309 -7.285 1.00 90.94 141 ARG A CA 1
ATOM 1121 C C . ARG A 1 141 ? 6.485 -13.298 -5.797 1.00 90.94 141 ARG A C 1
ATOM 1123 O O . ARG A 1 141 ? 7.341 -12.536 -5.353 1.00 90.94 141 ARG A O 1
ATOM 1130 N N . VAL A 1 142 ? 5.820 -14.164 -5.030 1.00 88.50 142 VAL A N 1
ATOM 1131 C CA . VAL A 1 142 ? 5.961 -14.266 -3.562 1.00 88.50 142 VAL A CA 1
ATOM 1132 C C . VAL A 1 142 ? 7.382 -14.638 -3.130 1.00 88.50 142 VAL A C 1
ATOM 1134 O O . VAL A 1 142 ? 7.854 -14.187 -2.088 1.00 88.50 142 VAL A O 1
ATOM 1137 N N . ASP A 1 143 ? 8.076 -15.430 -3.941 1.00 87.50 143 ASP A N 1
ATOM 1138 C CA . ASP A 1 143 ? 9.466 -15.832 -3.731 1.00 87.50 143 ASP A CA 1
ATOM 1139 C C . ASP A 1 143 ? 10.443 -14.649 -3.777 1.00 87.50 143 ASP A C 1
ATOM 1141 O O . ASP A 1 143 ? 11.447 -14.667 -3.074 1.00 87.50 143 ASP A O 1
ATOM 1145 N N . LEU A 1 144 ? 10.117 -13.588 -4.522 1.00 89.69 144 LEU A N 1
ATOM 1146 C CA . LEU A 1 144 ? 10.948 -12.386 -4.622 1.00 89.69 144 LEU A CA 1
ATOM 1147 C C . LEU A 1 144 ? 10.618 -11.328 -3.561 1.00 89.69 144 LEU A C 1
ATOM 1149 O O . LEU A 1 144 ? 11.314 -10.321 -3.471 1.00 89.69 144 LEU A O 1
ATOM 1153 N N . HIS A 1 145 ? 9.564 -11.503 -2.754 1.00 89.81 145 HIS A N 1
ATOM 1154 C CA . HIS A 1 145 ? 9.063 -10.453 -1.853 1.00 89.81 145 HIS A CA 1
ATOM 1155 C C . HIS A 1 145 ? 10.087 -9.968 -0.825 1.00 89.81 145 HIS A C 1
ATOM 1157 O O . HIS A 1 145 ? 10.073 -8.792 -0.475 1.00 89.81 145 HIS A O 1
ATOM 1163 N N . GLU A 1 146 ? 10.957 -10.844 -0.326 1.00 87.19 146 GLU A N 1
ATOM 1164 C CA . GLU A 1 146 ? 11.991 -10.461 0.642 1.00 87.19 146 GLU A CA 1
ATOM 1165 C C . GLU A 1 146 ? 13.074 -9.598 -0.012 1.00 87.19 146 GLU A C 1
ATOM 1167 O O . GLU A 1 146 ? 13.240 -8.446 0.387 1.00 87.19 146 GLU A O 1
ATOM 1172 N N . SER A 1 147 ? 13.685 -10.076 -1.099 1.00 89.56 147 SER A N 1
ATOM 1173 C CA . SER A 1 147 ? 14.665 -9.316 -1.886 1.00 89.56 147 SER A CA 1
ATOM 1174 C C . SER A 1 147 ? 14.080 -7.999 -2.422 1.00 89.56 147 SER A C 1
ATOM 1176 O O . SER A 1 147 ? 14.735 -6.959 -2.411 1.00 89.56 147 SER A O 1
ATOM 1178 N N . LEU A 1 148 ? 12.805 -7.985 -2.825 1.00 91.62 148 LEU A N 1
ATOM 1179 C CA . LEU A 1 148 ? 12.087 -6.772 -3.235 1.00 91.62 148 LEU A CA 1
ATOM 1180 C C . LEU A 1 148 ? 12.034 -5.719 -2.115 1.00 91.62 148 LEU A C 1
ATOM 1182 O O . LEU A 1 148 ? 12.233 -4.524 -2.362 1.00 91.62 148 LEU A O 1
ATOM 1186 N N . LEU A 1 149 ? 11.763 -6.145 -0.879 1.00 90.62 149 LEU A N 1
ATOM 1187 C CA . LEU A 1 149 ? 11.735 -5.260 0.285 1.00 90.62 149 LEU A CA 1
ATOM 1188 C C . LEU A 1 149 ? 13.140 -4.789 0.675 1.00 90.62 149 LEU A C 1
ATOM 1190 O O . LEU A 1 149 ? 13.310 -3.599 0.943 1.00 90.62 149 LEU A O 1
ATOM 1194 N N . GLU A 1 150 ? 14.136 -5.679 0.652 1.00 89.50 150 GLU A N 1
ATOM 1195 C CA . GLU A 1 150 ? 15.545 -5.358 0.920 1.00 89.50 150 GLU A CA 1
ATOM 1196 C C . GLU A 1 150 ? 16.090 -4.287 -0.027 1.00 89.50 150 GLU A C 1
ATOM 1198 O O . GLU A 1 150 ? 16.738 -3.342 0.422 1.00 89.50 150 GLU A O 1
ATOM 1203 N N . ASN A 1 151 ? 15.721 -4.358 -1.307 1.00 91.81 151 ASN A N 1
ATOM 1204 C CA . ASN A 1 151 ? 16.079 -3.367 -2.322 1.00 91.81 151 ASN A CA 1
ATOM 1205 C C . ASN A 1 151 ? 15.175 -2.112 -2.308 1.00 91.81 151 ASN A C 1
ATOM 1207 O O . ASN A 1 151 ? 15.293 -1.229 -3.164 1.00 91.81 151 ASN A O 1
ATOM 1211 N N . ASN A 1 152 ? 14.279 -1.980 -1.322 1.00 92.62 152 ASN A N 1
ATOM 1212 C CA . ASN A 1 152 ? 13.386 -0.835 -1.126 1.00 92.62 152 ASN A CA 1
ATOM 1213 C C . ASN A 1 152 ? 12.498 -0.540 -2.356 1.00 92.62 152 ASN A C 1
ATOM 1215 O O . ASN A 1 152 ? 12.356 0.607 -2.796 1.00 92.62 152 ASN A O 1
ATOM 1219 N N . ILE A 1 153 ? 11.855 -1.577 -2.906 1.00 94.56 153 ILE A N 1
ATOM 1220 C CA . ILE A 1 153 ? 10.885 -1.419 -4.005 1.00 94.56 153 ILE A CA 1
ATOM 1221 C C . ILE A 1 153 ? 9.676 -0.559 -3.603 1.00 94.56 153 ILE A C 1
ATOM 1223 O O . ILE A 1 153 ? 9.052 0.095 -4.438 1.00 94.56 153 ILE A O 1
ATOM 1227 N N . LEU A 1 154 ? 9.356 -0.508 -2.303 1.00 94.12 154 LEU A N 1
ATOM 1228 C CA . LEU A 1 154 ? 8.259 0.299 -1.764 1.00 94.12 154 LEU A CA 1
ATOM 1229 C C . LEU A 1 154 ? 8.422 1.788 -2.097 1.00 94.12 154 LEU A C 1
ATOM 1231 O O . LEU A 1 154 ? 7.423 2.496 -2.229 1.00 94.12 154 LEU A O 1
ATOM 1235 N N . LEU A 1 155 ? 9.662 2.262 -2.259 1.00 95.44 155 LEU A N 1
ATOM 1236 C CA . LEU A 1 155 ? 9.937 3.616 -2.725 1.00 95.44 155 LEU A CA 1
ATOM 1237 C C . LEU A 1 155 ? 9.439 3.828 -4.161 1.00 95.44 155 LEU A C 1
ATOM 1239 O O . LEU A 1 155 ? 8.758 4.815 -4.420 1.00 95.44 155 LEU A O 1
ATOM 1243 N N . ALA A 1 156 ? 9.713 2.903 -5.082 1.00 96.12 156 ALA A N 1
ATOM 1244 C CA . ALA A 1 156 ? 9.233 2.996 -6.462 1.00 96.12 156 ALA A CA 1
ATOM 1245 C C . ALA A 1 156 ? 7.699 2.927 -6.540 1.00 96.12 156 ALA A C 1
ATOM 1247 O O . ALA A 1 156 ? 7.074 3.744 -7.217 1.00 96.12 156 ALA A O 1
ATOM 1248 N N . ILE A 1 157 ? 7.080 2.024 -5.768 1.00 96.56 157 ILE A N 1
ATOM 1249 C CA . ILE A 1 157 ? 5.614 1.937 -5.646 1.00 96.56 157 ILE A CA 1
ATOM 1250 C C . ILE A 1 157 ? 5.034 3.260 -5.130 1.00 96.56 157 ILE A C 1
ATOM 1252 O O . ILE A 1 157 ? 4.001 3.719 -5.619 1.00 96.56 157 ILE A O 1
ATOM 1256 N N . ARG A 1 158 ? 5.705 3.906 -4.168 1.00 95.69 158 ARG A N 1
ATOM 1257 C CA . ARG A 1 158 ? 5.311 5.230 -3.680 1.00 95.69 158 ARG A CA 1
ATOM 1258 C C . ARG A 1 158 ? 5.330 6.266 -4.803 1.00 95.69 158 ARG A C 1
ATOM 1260 O O . ARG A 1 158 ? 4.327 6.946 -4.970 1.00 95.69 158 ARG A O 1
ATOM 1267 N N . PHE A 1 159 ? 6.406 6.357 -5.585 1.00 96.00 159 PHE A N 1
ATOM 1268 C CA . PHE A 1 159 ? 6.494 7.307 -6.704 1.00 96.00 159 PHE A CA 1
ATOM 1269 C C . PHE A 1 159 ? 5.388 7.104 -7.749 1.00 96.00 159 PHE A C 1
ATOM 1271 O O . PHE A 1 159 ? 4.904 8.073 -8.324 1.00 96.00 159 PHE A O 1
ATOM 1278 N N . TRP A 1 160 ? 4.956 5.863 -7.978 1.00 97.00 160 TRP A N 1
ATOM 1279 C CA . TRP A 1 160 ? 3.852 5.562 -8.897 1.00 97.00 160 TRP A CA 1
ATOM 1280 C C . TRP A 1 160 ? 2.481 5.957 -8.360 1.00 97.00 160 TRP A C 1
ATOM 1282 O O . TRP A 1 160 ? 1.577 6.250 -9.142 1.00 97.00 160 TRP A O 1
ATOM 1292 N N . LEU A 1 161 ? 2.320 5.919 -7.037 1.00 96.62 161 LEU A N 1
ATOM 1293 C CA . LEU A 1 161 ? 1.075 6.238 -6.353 1.00 96.62 161 LEU A CA 1
ATOM 1294 C C . LEU A 1 161 ? 0.995 7.705 -5.904 1.00 96.62 161 LEU A C 1
ATOM 1296 O O . LEU A 1 161 ? -0.101 8.152 -5.558 1.00 96.62 161 LEU A O 1
ATOM 1300 N N . ASP A 1 162 ? 2.109 8.439 -5.872 1.00 95.56 162 ASP A N 1
ATOM 1301 C CA . ASP A 1 162 ? 2.138 9.848 -5.483 1.00 95.56 162 ASP A CA 1
ATOM 1302 C C . ASP A 1 162 ? 1.209 10.675 -6.401 1.00 95.56 162 ASP A C 1
ATOM 1304 O O . ASP A 1 162 ? 1.067 10.376 -7.591 1.00 95.56 162 ASP A O 1
ATOM 1308 N N . PRO A 1 163 ? 0.502 11.680 -5.848 1.00 93.56 163 PRO A N 1
ATOM 1309 C CA . PRO A 1 163 ? -0.343 12.547 -6.655 1.00 93.56 163 PRO A CA 1
ATOM 1310 C C . PRO A 1 163 ? 0.503 13.283 -7.697 1.00 93.56 163 PRO A C 1
ATOM 1312 O O . PRO A 1 163 ? 1.629 13.699 -7.423 1.00 93.56 163 PRO A O 1
ATOM 1315 N N . LEU A 1 164 ? -0.070 13.447 -8.882 1.00 91.00 164 LEU A N 1
ATOM 1316 C CA . LEU A 1 164 ? 0.575 14.070 -10.027 1.00 91.00 164 LEU A CA 1
ATOM 1317 C C . LEU A 1 164 ? 0.686 15.591 -9.810 1.00 91.00 164 LEU A C 1
ATOM 1319 O O . LEU A 1 164 ? -0.003 16.144 -8.945 1.00 91.00 164 LEU A O 1
ATOM 1323 N N . PRO A 1 165 ? 1.552 16.289 -10.563 1.00 89.12 165 PRO A N 1
ATOM 1324 C CA . PRO A 1 165 ? 1.789 17.726 -10.388 1.00 89.12 165 PRO A CA 1
ATOM 1325 C C . PRO A 1 165 ? 0.546 18.609 -10.598 1.00 89.12 165 PRO A C 1
ATOM 1327 O O . PRO A 1 165 ? 0.444 19.680 -10.005 1.00 89.12 165 PRO A O 1
ATOM 1330 N N . ASP A 1 166 ? -0.441 18.144 -11.363 1.00 87.25 166 ASP A N 1
ATOM 1331 C CA . ASP A 1 166 ? -1.765 18.769 -11.525 1.00 87.25 166 ASP A CA 1
ATOM 1332 C C . ASP A 1 166 ? -2.734 18.483 -10.350 1.00 87.25 166 ASP A C 1
ATOM 1334 O O . ASP A 1 166 ? -3.894 18.908 -10.341 1.00 87.25 166 ASP A O 1
ATOM 1338 N N . GLY A 1 167 ? -2.289 17.721 -9.348 1.00 86.81 167 GLY A N 1
ATOM 1339 C CA . GLY A 1 167 ? -3.090 17.233 -8.229 1.00 86.81 167 GLY A CA 1
ATOM 1340 C C . GLY A 1 167 ? -4.031 16.079 -8.589 1.00 86.81 167 GLY A C 1
ATOM 1341 O O . GLY A 1 167 ? -4.870 15.690 -7.761 1.00 86.81 167 GLY A O 1
ATOM 1342 N N . SER A 1 168 ? -3.959 15.539 -9.809 1.00 90.69 168 SER A N 1
ATOM 1343 C CA . SER A 1 168 ? -4.667 14.315 -10.181 1.00 90.69 168 SER A CA 1
ATOM 1344 C C . SER A 1 168 ? -4.041 13.092 -9.505 1.00 90.69 168 SER A C 1
ATOM 1346 O O . SER A 1 168 ? -2.950 13.135 -8.934 1.00 90.69 168 SER A O 1
ATOM 1348 N N . LEU A 1 169 ? -4.801 12.000 -9.474 1.00 93.81 169 LEU A N 1
ATOM 1349 C CA . LEU A 1 169 ? -4.302 10.711 -9.009 1.00 93.81 169 LEU A CA 1
ATOM 1350 C C . LEU A 1 169 ? -3.885 9.880 -10.222 1.00 93.81 169 LEU A C 1
ATOM 1352 O O . LEU A 1 169 ? -4.475 10.057 -11.291 1.00 93.81 169 LEU A O 1
ATOM 1356 N N . PRO A 1 170 ? -2.933 8.945 -10.066 1.00 94.31 170 PRO A N 1
ATOM 1357 C CA . PRO A 1 170 ? -2.571 8.032 -11.146 1.00 94.31 170 PRO A CA 1
ATOM 1358 C C . PRO A 1 170 ? -3.790 7.224 -11.597 1.00 94.31 170 PRO A C 1
ATOM 1360 O O . PRO A 1 170 ? -4.780 7.128 -10.873 1.00 94.31 170 PRO A O 1
ATOM 1363 N N . SER A 1 171 ? -3.731 6.623 -12.787 1.00 94.00 171 SER A N 1
ATOM 1364 C CA . SER A 1 171 ? -4.850 5.842 -13.331 1.00 94.00 171 SER A CA 1
ATOM 1365 C C . SER A 1 171 ? -5.391 4.820 -12.320 1.00 94.00 171 SER A C 1
ATOM 1367 O O . SER A 1 171 ? -4.630 4.222 -11.553 1.00 94.00 171 SER A O 1
ATOM 1369 N N . TYR A 1 172 ? -6.709 4.600 -12.333 1.00 95.19 172 TYR A N 1
ATOM 1370 C CA . TYR A 1 172 ? -7.375 3.647 -11.443 1.00 95.19 172 TYR A CA 1
ATOM 1371 C C . TYR A 1 172 ? -6.734 2.255 -11.498 1.00 95.19 172 TYR A C 1
ATOM 1373 O O . TYR A 1 172 ? -6.596 1.609 -10.462 1.00 95.19 172 TYR A O 1
ATOM 1381 N N . GLU A 1 173 ? -6.290 1.821 -12.679 1.00 94.62 173 GLU A N 1
ATOM 1382 C CA . GLU A 1 173 ? -5.663 0.511 -12.859 1.00 94.62 173 GLU A CA 1
ATOM 1383 C C . GLU A 1 173 ? -4.322 0.412 -12.116 1.00 94.62 173 GLU A C 1
ATOM 1385 O O . GLU A 1 173 ? -4.075 -0.564 -11.408 1.00 94.62 173 GLU A O 1
ATOM 1390 N N . ILE A 1 174 ? -3.504 1.472 -12.164 1.00 96.44 174 ILE A N 1
ATOM 1391 C CA . ILE A 1 174 ? -2.259 1.572 -11.387 1.00 96.44 174 ILE A CA 1
ATOM 1392 C C . ILE A 1 174 ? -2.579 1.534 -9.889 1.00 96.44 174 ILE A C 1
ATOM 1394 O O . ILE A 1 174 ? -1.998 0.738 -9.151 1.00 96.44 174 ILE A O 1
ATOM 1398 N N . GLN A 1 175 ? -3.538 2.354 -9.438 1.00 96.69 175 GLN A N 1
ATOM 1399 C CA . GLN A 1 175 ? -3.931 2.402 -8.027 1.00 96.69 175 GLN A CA 1
ATOM 1400 C C . GLN A 1 175 ? -4.390 1.029 -7.526 1.00 96.69 175 GLN A C 1
ATOM 1402 O O . GLN A 1 175 ? -3.914 0.539 -6.504 1.00 96.69 175 GLN A O 1
ATOM 1407 N N . LYS A 1 176 ? -5.325 0.401 -8.244 1.00 96.25 176 LYS A N 1
ATOM 1408 C CA . LYS A 1 176 ? -5.931 -0.879 -7.879 1.00 96.25 176 LYS A CA 1
ATOM 1409 C C . LYS A 1 176 ? -4.884 -1.979 -7.774 1.00 96.25 176 LYS A C 1
ATOM 1411 O O . LYS A 1 176 ? -4.873 -2.692 -6.772 1.00 96.25 176 LYS A O 1
ATOM 1416 N N . ASN A 1 177 ? -4.026 -2.107 -8.781 1.00 96.62 177 ASN A N 1
ATOM 1417 C CA . ASN A 1 177 ? -3.052 -3.186 -8.845 1.00 96.62 177 ASN A CA 1
ATOM 1418 C C . ASN A 1 177 ? -1.939 -3.018 -7.809 1.00 96.62 177 ASN A C 1
ATOM 1420 O O . ASN A 1 177 ? -1.672 -3.952 -7.055 1.00 96.62 177 ASN A O 1
ATOM 1424 N N . LEU A 1 178 ? -1.368 -1.817 -7.677 1.00 96.44 178 LEU A N 1
ATOM 1425 C CA . LEU A 1 178 ? -0.318 -1.574 -6.686 1.00 96.44 178 LEU A CA 1
ATOM 1426 C C . LEU A 1 178 ? -0.840 -1.677 -5.247 1.00 96.44 178 LEU A C 1
ATOM 1428 O O . LEU A 1 178 ? -0.153 -2.229 -4.396 1.00 96.44 178 LEU A O 1
ATOM 1432 N N . ILE A 1 179 ? -2.063 -1.215 -4.955 1.00 95.38 179 ILE A N 1
ATOM 1433 C CA . ILE A 1 179 ? -2.654 -1.390 -3.616 1.00 95.38 179 ILE A CA 1
ATOM 1434 C C . ILE A 1 179 ? -2.879 -2.876 -3.299 1.00 95.38 179 ILE A C 1
ATOM 1436 O O . ILE A 1 179 ? -2.697 -3.269 -2.150 1.00 95.38 179 ILE A O 1
ATOM 1440 N N . ASN A 1 180 ? -3.255 -3.705 -4.280 1.00 94.12 180 ASN A N 1
ATOM 1441 C CA . ASN A 1 180 ? -3.372 -5.153 -4.069 1.00 94.12 180 ASN A CA 1
ATOM 1442 C C . ASN A 1 180 ? -2.004 -5.786 -3.788 1.00 94.12 180 ASN A C 1
ATOM 1444 O O . ASN A 1 180 ? -1.870 -6.473 -2.783 1.00 94.12 180 ASN A O 1
ATOM 1448 N N . ILE A 1 181 ? -0.978 -5.451 -4.577 1.00 93.44 181 ILE A N 1
ATOM 1449 C CA . ILE A 1 181 ? 0.399 -5.898 -4.324 1.00 93.44 181 ILE A CA 1
ATOM 1450 C C . ILE A 1 181 ? 0.853 -5.504 -2.918 1.00 93.44 181 ILE A C 1
ATOM 1452 O O . ILE A 1 181 ? 1.450 -6.310 -2.218 1.00 93.44 181 ILE A O 1
ATOM 1456 N N . LEU A 1 182 ? 0.561 -4.281 -2.461 1.00 92.69 182 LEU A N 1
ATOM 1457 C CA . LEU A 1 182 ? 0.923 -3.854 -1.107 1.00 92.69 182 LEU A CA 1
ATOM 1458 C C . LEU A 1 182 ? 0.241 -4.693 -0.016 1.00 92.69 182 LEU A C 1
ATOM 1460 O O . LEU A 1 182 ? 0.812 -4.851 1.059 1.00 92.69 182 LEU A O 1
ATOM 1464 N N . ILE A 1 183 ? -0.964 -5.213 -0.267 1.00 90.38 183 ILE A N 1
ATOM 1465 C CA . ILE A 1 183 ? -1.643 -6.146 0.643 1.00 90.38 183 ILE A CA 1
ATOM 1466 C C . ILE A 1 183 ? -0.945 -7.507 0.622 1.00 90.38 183 ILE A C 1
ATOM 1468 O O . ILE A 1 183 ? -0.764 -8.097 1.685 1.00 90.38 183 ILE A O 1
ATOM 1472 N N . ASP A 1 184 ? -0.514 -7.966 -0.551 1.00 87.88 184 ASP A N 1
ATOM 1473 C CA . ASP A 1 184 ? 0.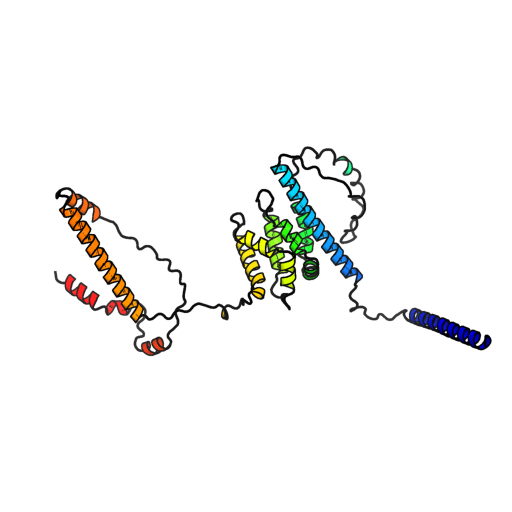139 -9.266 -0.722 1.00 87.88 184 ASP A CA 1
ATOM 1474 C C . ASP A 1 184 ? 1.573 -9.271 -0.158 1.00 87.88 184 ASP A C 1
ATOM 1476 O O . ASP A 1 184 ? 1.970 -10.189 0.557 1.00 87.88 184 ASP A O 1
ATOM 1480 N N . LEU A 1 185 ? 2.317 -8.175 -0.332 1.00 84.75 185 LEU A N 1
ATOM 1481 C CA . LEU A 1 185 ? 3.581 -7.924 0.377 1.00 84.75 185 LEU A CA 1
ATOM 1482 C C . LEU A 1 185 ? 3.381 -7.872 1.903 1.00 84.75 185 LEU A C 1
ATOM 1484 O O . LEU A 1 185 ? 4.319 -8.081 2.671 1.00 84.75 185 LEU A O 1
ATOM 1488 N N . ASN A 1 186 ? 2.151 -7.588 2.343 1.00 70.69 186 ASN A N 1
ATOM 1489 C CA . ASN A 1 186 ? 1.736 -7.456 3.734 1.00 70.69 186 ASN A CA 1
ATOM 1490 C C . ASN A 1 186 ? 0.997 -8.693 4.281 1.00 70.69 186 ASN A C 1
ATOM 1492 O O . ASN A 1 186 ? 0.216 -8.558 5.223 1.00 70.69 186 ASN A O 1
ATOM 1496 N N . ILE A 1 187 ? 1.181 -9.901 3.739 1.00 54.69 187 ILE A N 1
ATOM 1497 C CA . ILE A 1 187 ? 0.487 -11.093 4.263 1.00 54.69 187 ILE A CA 1
ATOM 1498 C C . ILE A 1 187 ? 1.021 -11.458 5.672 1.00 54.69 187 ILE A C 1
ATOM 1500 O O . ILE A 1 187 ? 1.907 -12.280 5.882 1.00 54.69 187 ILE A O 1
ATOM 1504 N N . ALA A 1 188 ? 0.439 -10.790 6.664 1.00 50.59 188 ALA A N 1
ATOM 1505 C CA . ALA A 1 188 ? 0.207 -11.139 8.058 1.00 50.59 188 ALA A CA 1
ATOM 1506 C C . ALA A 1 188 ? 1.372 -11.386 9.042 1.00 50.59 188 ALA A C 1
ATOM 1508 O O . ALA A 1 188 ? 1.154 -11.088 10.211 1.00 50.59 188 ALA A O 1
ATOM 1509 N N . ASN A 1 189 ? 2.566 -11.877 8.678 1.00 52.25 189 ASN A N 1
ATOM 1510 C CA . ASN A 1 189 ? 3.492 -12.432 9.698 1.00 52.25 189 ASN A CA 1
ATOM 1511 C C . ASN A 1 189 ? 4.997 -12.120 9.567 1.00 52.25 189 ASN A C 1
ATOM 1513 O O . ASN A 1 189 ? 5.780 -12.649 10.342 1.00 52.25 189 ASN A O 1
ATOM 1517 N N . LYS A 1 190 ? 5.445 -11.213 8.693 1.00 55.44 190 LYS A N 1
ATOM 1518 C CA . LYS A 1 190 ? 6.892 -10.907 8.559 1.00 55.44 190 LYS A CA 1
ATOM 1519 C C . LYS A 1 190 ? 7.410 -9.781 9.474 1.00 55.44 190 LYS A C 1
ATOM 1521 O O . LYS A 1 190 ? 8.470 -9.212 9.237 1.00 55.44 190 LYS A O 1
ATOM 1526 N N . ASN A 1 191 ? 6.675 -9.440 10.538 1.00 56.16 191 ASN A N 1
ATOM 1527 C CA . ASN A 1 191 ? 7.146 -8.512 11.579 1.00 56.16 191 ASN A CA 1
ATOM 1528 C C . ASN A 1 191 ? 7.964 -9.221 12.668 1.00 56.16 191 ASN A C 1
ATOM 1530 O O . ASN A 1 191 ? 8.048 -8.730 13.794 1.00 56.16 191 ASN A O 1
ATOM 1534 N N . GLU A 1 192 ? 8.571 -10.362 12.353 1.00 56.44 192 GLU A N 1
ATOM 1535 C CA . GLU A 1 192 ? 9.583 -10.957 13.213 1.00 56.44 192 GLU A CA 1
ATOM 1536 C C . GLU A 1 192 ? 10.710 -9.920 13.372 1.00 56.44 192 GLU A C 1
ATOM 1538 O O . GLU A 1 192 ? 11.305 -9.447 12.404 1.00 56.44 192 GLU A O 1
ATOM 1543 N N . ASN A 1 193 ? 10.917 -9.449 14.603 1.00 59.25 193 ASN A N 1
ATOM 1544 C CA . ASN A 1 193 ? 11.957 -8.482 14.982 1.00 59.25 193 ASN A CA 1
ATOM 1545 C C . ASN A 1 193 ? 11.806 -7.044 14.436 1.00 59.25 193 ASN A C 1
ATOM 1547 O O . ASN A 1 193 ? 12.727 -6.239 14.556 1.00 59.25 193 ASN A O 1
ATOM 1551 N N . GLY A 1 194 ? 10.648 -6.675 13.872 1.00 68.00 194 GLY A N 1
ATOM 1552 C CA . GLY A 1 194 ? 10.383 -5.301 13.419 1.00 68.00 194 GLY A CA 1
ATOM 1553 C C . GLY A 1 194 ? 11.058 -4.899 12.098 1.00 68.00 194 GLY A C 1
ATOM 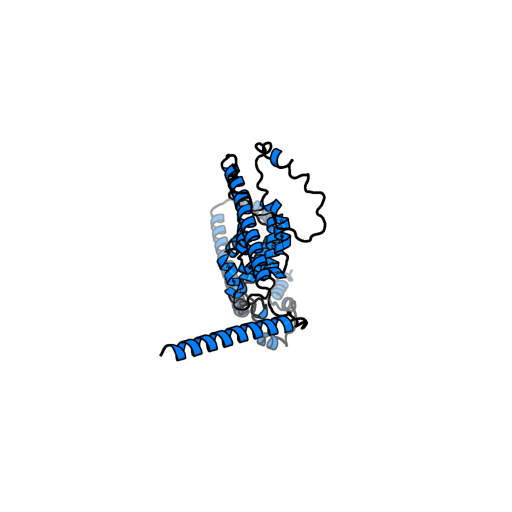1554 O O . GLY A 1 194 ? 11.050 -3.711 11.761 1.00 68.00 194 GLY A O 1
ATOM 1555 N N . SER A 1 195 ? 11.589 -5.860 11.329 1.00 74.31 195 SER A N 1
ATOM 1556 C CA . SER A 1 195 ? 12.280 -5.610 10.051 1.00 74.31 195 SER A CA 1
ATOM 1557 C C . SER A 1 195 ? 11.415 -4.824 9.057 1.00 74.31 195 SER A C 1
ATOM 1559 O O . SER A 1 195 ? 11.837 -3.797 8.529 1.00 74.31 195 SER A O 1
ATOM 1561 N N . PHE A 1 196 ? 10.138 -5.183 8.906 1.00 82.56 196 PHE A N 1
ATOM 1562 C CA . PHE A 1 196 ? 9.241 -4.494 7.972 1.00 82.56 196 PHE A CA 1
ATOM 1563 C C . PHE A 1 196 ? 9.032 -3.000 8.292 1.00 82.56 196 PHE A C 1
ATOM 1565 O O . PHE A 1 196 ? 8.866 -2.170 7.396 1.00 82.56 196 PHE A O 1
ATOM 1572 N N . THR A 1 197 ? 9.122 -2.612 9.571 1.00 84.75 197 THR A N 1
ATOM 1573 C CA . THR A 1 197 ? 9.043 -1.197 9.975 1.00 84.75 197 THR A CA 1
ATOM 1574 C C . THR A 1 197 ? 10.215 -0.380 9.418 1.00 84.75 197 THR A C 1
ATOM 1576 O O . THR A 1 197 ? 10.043 0.810 9.142 1.00 84.75 197 THR A O 1
ATOM 1579 N N . LYS A 1 198 ? 11.392 -0.994 9.214 1.00 86.62 198 LYS A N 1
ATOM 1580 C CA . LYS A 1 198 ? 12.540 -0.356 8.552 1.00 86.62 198 LYS A CA 1
ATOM 1581 C C . LYS A 1 198 ? 12.172 0.044 7.123 1.00 86.62 198 LYS A C 1
ATOM 1583 O O . LYS A 1 198 ? 12.290 1.221 6.790 1.00 86.62 198 LYS A O 1
ATOM 1588 N N . TYR A 1 199 ? 11.630 -0.882 6.330 1.00 88.75 199 TYR A N 1
ATOM 1589 C CA . TYR A 1 199 ? 11.256 -0.620 4.934 1.00 88.75 199 TYR A CA 1
ATOM 1590 C C . TYR A 1 199 ? 10.150 0.442 4.811 1.00 88.75 199 TYR A C 1
ATOM 1592 O O . TYR A 1 199 ? 10.189 1.291 3.917 1.00 88.75 199 TYR A O 1
ATOM 1600 N N . LEU A 1 200 ? 9.189 0.472 5.745 1.00 89.56 200 LEU A N 1
ATOM 1601 C CA . LEU A 1 200 ? 8.165 1.527 5.793 1.00 89.56 200 LEU A CA 1
ATOM 1602 C C . LEU A 1 200 ? 8.756 2.915 6.073 1.00 89.56 200 LEU A C 1
ATOM 1604 O O . LEU A 1 200 ? 8.310 3.906 5.487 1.00 89.56 200 LEU A O 1
ATOM 1608 N N . LYS A 1 201 ? 9.741 3.001 6.978 1.00 89.56 201 LYS A N 1
ATOM 1609 C CA . LYS A 1 201 ? 10.438 4.256 7.291 1.00 89.56 201 LYS A CA 1
ATOM 1610 C C . LYS A 1 201 ? 11.283 4.734 6.114 1.00 89.56 201 LYS A C 1
ATOM 1612 O O . LYS A 1 201 ? 11.246 5.921 5.808 1.00 89.56 201 LYS A O 1
ATOM 1617 N N . GLU A 1 202 ? 12.000 3.819 5.468 1.00 90.94 202 GLU A N 1
ATOM 1618 C CA . GLU A 1 202 ? 12.903 4.118 4.355 1.00 90.94 202 GLU A CA 1
ATOM 1619 C C . GLU A 1 202 ? 12.149 4.590 3.103 1.00 90.94 202 GLU A C 1
ATOM 1621 O O . GLU A 1 202 ? 12.492 5.610 2.510 1.00 90.94 202 GLU A O 1
ATOM 1626 N N . SER A 1 203 ? 11.067 3.902 2.735 1.00 93.25 203 SER A N 1
ATOM 1627 C CA . SER A 1 203 ? 10.233 4.280 1.584 1.00 93.25 203 SER A CA 1
ATOM 1628 C C . SER A 1 203 ? 9.336 5.494 1.855 1.00 93.25 203 SER A C 1
ATOM 1630 O O . SER A 1 203 ? 9.006 6.268 0.951 1.00 93.25 203 SER A O 1
ATOM 1632 N N . GLY A 1 204 ? 8.885 5.673 3.101 1.00 93.25 204 GLY A N 1
ATOM 1633 C CA . GLY A 1 204 ? 7.923 6.710 3.476 1.00 93.25 204 GLY A CA 1
ATOM 1634 C C . GLY A 1 204 ? 6.507 6.491 2.923 1.00 93.25 204 GLY A C 1
ATOM 1635 O O . GLY A 1 204 ? 5.676 7.399 3.013 1.00 93.25 204 GLY A O 1
ATOM 1636 N N . ILE A 1 205 ? 6.205 5.299 2.391 1.00 94.50 205 ILE A N 1
ATOM 1637 C CA . ILE A 1 205 ? 4.916 4.949 1.765 1.00 94.50 205 ILE A CA 1
ATOM 1638 C C . ILE A 1 205 ? 3.715 5.144 2.708 1.00 94.50 205 ILE A C 1
ATOM 1640 O O . ILE A 1 205 ? 2.616 5.489 2.274 1.00 94.50 205 ILE A O 1
ATOM 1644 N N . GLY A 1 206 ? 3.913 5.014 4.025 1.00 93.25 206 GLY A N 1
ATOM 1645 C CA . GLY A 1 206 ? 2.843 5.197 5.012 1.00 93.25 206 GLY A CA 1
ATOM 1646 C C . GLY A 1 206 ? 2.194 6.589 4.970 1.00 93.25 206 GLY A C 1
ATOM 1647 O O . GLY A 1 206 ? 0.984 6.709 5.161 1.00 93.25 206 GLY A O 1
ATOM 1648 N N . LYS A 1 207 ? 2.963 7.645 4.657 1.00 94.50 207 LYS A N 1
ATOM 1649 C CA . LYS A 1 207 ? 2.424 9.011 4.506 1.00 94.50 207 LYS A CA 1
ATOM 1650 C C . LYS A 1 207 ? 1.467 9.097 3.317 1.00 94.50 207 LYS A C 1
ATOM 1652 O O . LYS A 1 207 ? 0.398 9.700 3.432 1.00 94.50 207 LYS A O 1
ATOM 1657 N N . LEU A 1 208 ? 1.828 8.445 2.213 1.00 95.62 208 LEU A N 1
ATOM 1658 C CA . LEU A 1 208 ? 1.012 8.384 1.008 1.00 95.62 208 LEU A CA 1
ATOM 1659 C C . LEU A 1 208 ? -0.301 7.634 1.257 1.00 95.62 208 LEU A C 1
ATOM 1661 O O . LEU A 1 208 ? -1.369 8.121 0.898 1.00 95.62 208 LEU A O 1
ATOM 1665 N N . LEU A 1 209 ? -0.269 6.502 1.960 1.00 95.12 209 LEU A N 1
ATOM 1666 C CA . LEU A 1 209 ? -1.498 5.772 2.293 1.00 95.12 209 LEU A CA 1
ATOM 1667 C C . LEU A 1 209 ? -2.472 6.596 3.150 1.00 95.12 209 LEU A C 1
ATOM 1669 O O . LEU A 1 209 ? -3.687 6.534 2.953 1.00 95.12 209 LEU A O 1
ATOM 1673 N N . ILE A 1 210 ? -1.964 7.426 4.066 1.00 95.25 210 ILE A N 1
ATOM 1674 C CA . ILE A 1 210 ? -2.803 8.363 4.830 1.00 95.25 210 ILE A CA 1
ATOM 1675 C C . ILE A 1 210 ? -3.457 9.395 3.899 1.00 95.25 210 ILE A C 1
ATOM 1677 O O . ILE A 1 210 ? -4.621 9.751 4.104 1.00 95.25 210 ILE A O 1
ATOM 1681 N N . PHE A 1 211 ? -2.740 9.865 2.875 1.00 96.00 211 PHE A N 1
ATOM 1682 C CA . PHE A 1 211 ? -3.310 10.726 1.842 1.00 96.00 211 PHE A CA 1
ATOM 1683 C C . PHE A 1 211 ? -4.423 10.009 1.062 1.00 96.00 211 PHE A C 1
ATOM 1685 O O . PHE A 1 211 ? -5.521 10.557 0.963 1.00 96.00 211 PHE A O 1
ATOM 1692 N N . TYR A 1 212 ? -4.215 8.762 0.620 1.00 96.19 212 TYR A N 1
ATOM 1693 C CA . TYR A 1 212 ? -5.249 7.967 -0.063 1.00 96.19 212 TYR A CA 1
ATOM 1694 C C . TYR A 1 212 ? -6.498 7.749 0.800 1.00 96.19 212 TYR A C 1
ATOM 1696 O O . TYR A 1 212 ? -7.622 7.866 0.311 1.00 96.19 212 TYR A O 1
ATOM 1704 N N . LYS A 1 213 ? -6.320 7.513 2.106 1.00 95.69 213 LYS A N 1
ATOM 1705 C CA . LYS A 1 213 ? -7.426 7.416 3.069 1.00 95.69 213 LYS A CA 1
ATOM 1706 C C . LYS A 1 213 ? -8.248 8.711 3.147 1.00 95.69 213 LYS A C 1
ATOM 1708 O O . LYS A 1 213 ? -9.472 8.660 3.249 1.00 95.69 213 LYS A O 1
ATOM 1713 N N . LYS A 1 214 ? -7.590 9.874 3.122 1.00 94.81 214 LYS A N 1
ATOM 1714 C CA . LYS A 1 214 ? -8.235 11.192 3.284 1.00 94.81 214 LYS A CA 1
ATOM 1715 C C . LYS A 1 214 ? -8.775 11.783 1.978 1.00 94.81 214 LYS A C 1
ATOM 1717 O O . LYS A 1 214 ? -9.708 12.583 2.017 1.00 94.81 214 LYS A O 1
ATOM 1722 N N . SER A 1 215 ? -8.191 11.431 0.836 1.00 94.31 215 SER A N 1
ATOM 1723 C CA . SER A 1 215 ? -8.508 12.037 -0.458 1.00 94.31 215 SER A CA 1
ATOM 1724 C C . SER A 1 215 ? -9.943 11.741 -0.886 1.00 94.31 215 SER A C 1
ATOM 1726 O O . SER A 1 215 ? -10.394 10.602 -0.857 1.00 94.31 215 SER A O 1
ATOM 1728 N N . LYS A 1 216 ? -10.690 12.754 -1.337 1.00 94.06 216 LYS A N 1
ATOM 1729 C CA . LYS A 1 216 ? -12.052 12.560 -1.872 1.00 94.06 216 LYS A CA 1
ATOM 1730 C C . LYS A 1 216 ? -12.060 11.920 -3.265 1.00 94.06 216 LYS A C 1
ATOM 1732 O O . LYS A 1 216 ? -13.079 11.354 -3.631 1.00 94.06 216 LYS A O 1
ATOM 1737 N N . ARG A 1 217 ? -10.935 11.982 -3.989 1.00 93.44 217 ARG A N 1
ATOM 1738 C CA . ARG A 1 217 ? -10.780 11.495 -5.372 1.00 93.44 217 ARG A CA 1
ATOM 1739 C C . ARG A 1 217 ? -10.562 9.979 -5.471 1.00 93.44 217 ARG A C 1
ATOM 1741 O O . ARG A 1 217 ? -10.637 9.432 -6.559 1.00 93.44 217 ARG A O 1
ATOM 1748 N N . VAL A 1 218 ? -10.268 9.311 -4.353 1.00 95.38 218 VAL A N 1
ATOM 1749 C CA . VAL A 1 218 ? -10.045 7.857 -4.314 1.00 95.38 218 VAL A CA 1
ATOM 1750 C C . VAL A 1 218 ? -11.374 7.120 -4.154 1.00 95.38 218 VAL A C 1
ATOM 1752 O O . VAL A 1 218 ? -12.186 7.466 -3.286 1.00 95.38 218 VAL A O 1
ATOM 1755 N N . GLU A 1 219 ? -11.537 6.053 -4.933 1.00 95.12 219 GLU A N 1
ATOM 1756 C CA . GLU A 1 219 ? -12.677 5.138 -4.880 1.00 95.12 219 GLU A CA 1
ATOM 1757 C C . GLU A 1 219 ? -12.884 4.509 -3.497 1.00 95.12 219 GLU A C 1
ATOM 1759 O O . GLU A 1 219 ? -11.938 4.117 -2.806 1.00 95.12 219 GLU A O 1
ATOM 1764 N N . VAL A 1 220 ? -14.148 4.336 -3.098 1.00 95.06 220 VAL A N 1
ATOM 1765 C CA . VAL A 1 220 ? -14.510 3.834 -1.757 1.00 95.06 220 VAL A CA 1
ATOM 1766 C C . VAL A 1 220 ? -13.944 2.433 -1.500 1.00 95.06 220 VAL A C 1
ATOM 1768 O O . VAL A 1 220 ? -13.487 2.135 -0.396 1.00 95.06 220 VAL A O 1
ATOM 1771 N N . ASN A 1 221 ? -13.924 1.576 -2.523 1.00 95.00 221 ASN A N 1
ATOM 1772 C CA . ASN A 1 221 ? -13.381 0.221 -2.414 1.00 95.00 221 ASN A CA 1
ATOM 1773 C C . ASN A 1 221 ? -11.869 0.224 -2.145 1.00 95.00 221 ASN A C 1
ATOM 1775 O O . ASN A 1 221 ? -11.396 -0.542 -1.304 1.00 95.00 221 ASN A O 1
ATOM 1779 N N . LEU A 1 222 ? -11.121 1.116 -2.803 1.00 95.38 222 LEU A N 1
ATOM 1780 C CA . LEU A 1 222 ? -9.683 1.275 -2.575 1.00 95.38 222 LEU A CA 1
ATOM 1781 C C . LEU A 1 222 ? -9.403 1.897 -1.206 1.00 95.38 222 LEU A C 1
ATOM 1783 O O . LEU A 1 222 ? -8.515 1.429 -0.501 1.00 95.38 222 LEU A O 1
ATOM 1787 N N . LYS A 1 223 ? -10.211 2.869 -0.766 1.00 96.00 223 LYS A N 1
ATOM 1788 C CA . LYS A 1 223 ? -10.092 3.440 0.586 1.00 96.00 223 LYS A CA 1
ATOM 1789 C C . LYS A 1 223 ? -10.184 2.384 1.675 1.00 96.00 223 LYS A C 1
ATOM 1791 O O . LYS A 1 223 ? -9.333 2.365 2.554 1.00 96.00 223 LYS A O 1
ATOM 1796 N N . ARG A 1 224 ? -11.166 1.480 1.603 1.00 95.31 224 ARG A N 1
ATOM 1797 C CA . ARG A 1 224 ? -11.314 0.392 2.589 1.00 95.31 224 ARG A CA 1
ATOM 1798 C C . ARG A 1 224 ? -10.084 -0.517 2.625 1.00 95.31 224 ARG A C 1
ATOM 1800 O O . ARG A 1 224 ? -9.633 -0.891 3.704 1.00 95.31 224 ARG A O 1
ATOM 1807 N N . LYS A 1 225 ? -9.525 -0.843 1.453 1.00 94.94 225 LYS A N 1
ATOM 1808 C CA . LYS A 1 225 ? -8.282 -1.621 1.333 1.00 94.94 225 LYS A CA 1
ATOM 1809 C C . LYS A 1 225 ? -7.102 -0.901 1.987 1.00 94.94 225 LYS A C 1
ATOM 1811 O O . LYS A 1 225 ? -6.413 -1.494 2.809 1.00 94.94 225 LYS A O 1
ATOM 1816 N N . VAL A 1 226 ? -6.929 0.387 1.695 1.00 95.44 226 VAL A N 1
ATOM 1817 C CA . VAL A 1 226 ? -5.879 1.231 2.286 1.00 95.44 226 VAL A CA 1
ATOM 1818 C C . VAL A 1 226 ? -6.059 1.396 3.797 1.00 95.44 226 VAL A C 1
ATOM 1820 O O . VAL A 1 226 ? -5.081 1.383 4.535 1.00 95.44 226 VAL A O 1
ATOM 1823 N N . GLU A 1 227 ? -7.291 1.523 4.293 1.00 93.81 227 GLU A N 1
ATOM 1824 C CA . GLU A 1 227 ? -7.573 1.601 5.730 1.00 93.81 227 GLU A CA 1
ATOM 1825 C C . GLU A 1 227 ? -7.199 0.320 6.467 1.00 93.81 227 GLU A C 1
ATOM 1827 O O . GLU A 1 227 ? -6.590 0.394 7.537 1.00 93.81 227 GLU A O 1
ATOM 1832 N N . LYS A 1 228 ? -7.529 -0.838 5.884 1.00 91.06 228 LYS A N 1
ATOM 1833 C CA . LYS A 1 228 ? -7.111 -2.138 6.409 1.00 91.06 228 LYS A CA 1
ATOM 1834 C C . LYS A 1 228 ? -5.585 -2.245 6.414 1.00 91.06 228 LYS A C 1
ATOM 1836 O O . LYS A 1 228 ? -5.007 -2.483 7.467 1.00 91.06 228 LYS A O 1
ATOM 1841 N N . LEU A 1 229 ? -4.944 -1.945 5.284 1.00 91.44 229 LEU A N 1
ATOM 1842 C CA . LEU A 1 229 ? -3.488 -1.959 5.128 1.00 91.44 229 LEU A CA 1
ATOM 1843 C C . LEU A 1 229 ? -2.784 -1.062 6.160 1.00 91.44 229 LEU A C 1
ATOM 1845 O O . LEU A 1 229 ? -1.847 -1.486 6.828 1.00 91.44 229 LEU A O 1
ATOM 1849 N N . LEU A 1 230 ? -3.279 0.163 6.355 1.00 91.38 230 LEU A N 1
ATOM 1850 C CA . LEU A 1 230 ? -2.744 1.100 7.343 1.00 91.38 230 LEU A CA 1
ATOM 1851 C C . LEU A 1 230 ? -2.918 0.580 8.775 1.00 91.38 230 LEU A C 1
ATOM 1853 O O . LEU A 1 230 ? -2.036 0.779 9.612 1.00 91.38 230 LEU A O 1
ATOM 1857 N N . SER A 1 231 ? -4.046 -0.070 9.075 1.00 88.25 231 SER A N 1
ATOM 1858 C CA . SER A 1 231 ? -4.246 -0.724 10.367 1.00 88.25 231 SER A CA 1
ATOM 1859 C C . SER A 1 231 ? -3.218 -1.833 10.562 1.00 88.25 231 SER A C 1
ATOM 1861 O O . SER A 1 231 ? -2.566 -1.869 11.599 1.00 88.25 231 SER A O 1
ATOM 1863 N N . ASP A 1 232 ? -3.035 -2.695 9.570 1.00 86.06 232 ASP A N 1
ATOM 1864 C CA . ASP A 1 232 ? -2.143 -3.851 9.656 1.00 86.06 232 ASP A CA 1
ATOM 1865 C C . ASP A 1 232 ? -0.675 -3.421 9.812 1.00 86.06 232 ASP A C 1
ATOM 1867 O O . ASP A 1 232 ? 0.026 -3.932 10.682 1.00 86.06 232 ASP A O 1
ATOM 1871 N N . TRP A 1 233 ? -0.240 -2.392 9.078 1.00 87.38 233 TRP A N 1
ATOM 1872 C CA . TRP A 1 233 ? 1.116 -1.837 9.173 1.00 87.38 233 TRP A CA 1
ATOM 1873 C C . TRP A 1 233 ? 1.386 -1.066 10.464 1.00 87.38 233 TRP A C 1
ATOM 1875 O O . TRP A 1 233 ? 2.499 -1.098 10.987 1.00 87.38 233 TRP A O 1
ATOM 1885 N N . SER A 1 234 ? 0.392 -0.344 10.988 1.00 86.56 234 SER A N 1
ATOM 1886 C CA . SER A 1 234 ? 0.584 0.460 12.202 1.00 86.56 234 SER A CA 1
ATOM 1887 C C . SER A 1 234 ? 0.516 -0.365 13.484 1.00 86.56 234 SER A C 1
ATOM 1889 O O . SER A 1 234 ? 1.185 -0.008 14.452 1.00 86.56 234 SER A O 1
ATOM 1891 N N . ARG A 1 235 ? -0.245 -1.468 13.505 1.00 83.31 235 ARG A N 1
ATOM 1892 C CA . ARG A 1 235 ? -0.489 -2.311 14.691 1.00 83.31 235 ARG A CA 1
ATOM 1893 C C . ARG A 1 235 ? 0.777 -2.720 15.456 1.00 83.31 235 ARG A C 1
ATOM 1895 O O . ARG A 1 235 ? 0.800 -2.447 16.658 1.00 83.31 235 ARG A O 1
ATOM 1902 N N . PRO A 1 236 ? 1.823 -3.305 14.831 1.00 79.00 236 PRO A N 1
ATOM 1903 C CA . PRO A 1 236 ? 3.049 -3.676 15.543 1.00 79.00 236 PRO A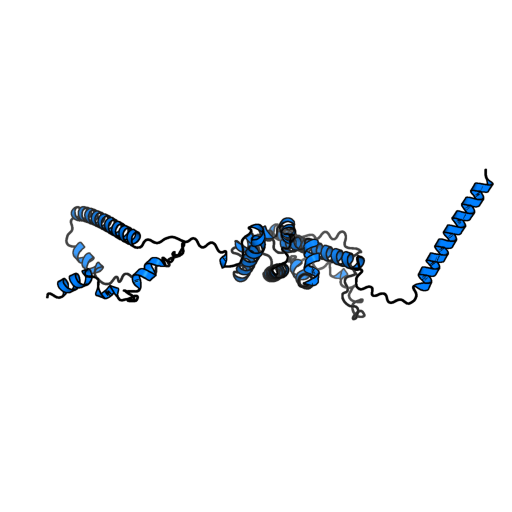 CA 1
ATOM 1904 C C . PRO A 1 236 ? 3.758 -2.468 16.162 1.00 79.00 236 PRO A C 1
ATOM 1906 O O . PRO A 1 236 ? 4.298 -2.560 17.260 1.00 79.00 236 PRO A O 1
ATOM 1909 N N . ILE A 1 237 ? 3.705 -1.315 15.489 1.00 79.00 237 ILE A N 1
ATOM 1910 C CA . ILE A 1 237 ? 4.367 -0.078 15.922 1.00 79.00 237 ILE A CA 1
ATOM 1911 C C . ILE A 1 237 ? 3.668 0.508 17.154 1.00 79.00 237 ILE A C 1
ATOM 1913 O O . ILE A 1 237 ? 4.326 0.909 18.110 1.00 79.00 237 ILE A O 1
ATOM 1917 N N . ILE A 1 238 ? 2.332 0.540 17.151 1.00 81.38 238 ILE A N 1
ATOM 1918 C CA . ILE A 1 238 ? 1.526 1.057 18.273 1.00 81.38 238 ILE A CA 1
ATOM 1919 C C . ILE A 1 238 ? 1.239 -0.005 19.345 1.00 81.38 238 ILE A C 1
ATOM 1921 O O . ILE A 1 238 ? 0.514 0.278 20.298 1.00 81.38 238 ILE A O 1
ATOM 1925 N N . GLN A 1 239 ? 1.764 -1.224 19.169 1.00 77.31 239 GLN A N 1
ATOM 1926 C CA . GLN A 1 239 ? 1.519 -2.392 20.022 1.00 77.31 239 GLN A CA 1
ATOM 1927 C C . GLN A 1 239 ? 0.019 -2.660 20.246 1.00 77.31 239 GLN A C 1
ATOM 1929 O O . GLN A 1 239 ? -0.416 -3.077 21.321 1.00 77.31 239 GLN A O 1
ATOM 1934 N N . ALA A 1 240 ? -0.796 -2.407 19.218 1.00 72.94 240 ALA A N 1
ATOM 1935 C CA . ALA A 1 240 ? -2.224 -2.686 19.248 1.00 72.94 240 ALA A CA 1
ATOM 1936 C C . ALA A 1 240 ? -2.487 -4.077 18.676 1.00 72.94 240 ALA A C 1
ATOM 1938 O O . ALA A 1 240 ? -2.168 -4.377 17.528 1.00 72.94 240 ALA A O 1
ATOM 1939 N N . SER A 1 241 ? -3.129 -4.924 19.465 1.00 69.94 241 SER A N 1
ATOM 1940 C CA . SER A 1 241 ? -3.529 -6.260 19.036 1.00 69.94 241 SER A CA 1
ATOM 1941 C C . SER A 1 241 ? -4.750 -6.228 18.114 1.00 69.94 241 SER A C 1
ATOM 1943 O O . SER A 1 241 ? -5.680 -5.450 18.339 1.00 69.94 241 SER A O 1
ATOM 1945 N N . ASP A 1 242 ? -4.809 -7.149 17.154 1.00 70.25 242 ASP A N 1
ATOM 1946 C CA . ASP A 1 242 ? -6.018 -7.404 16.354 1.00 70.25 242 ASP A CA 1
ATOM 1947 C C . ASP A 1 242 ? -7.028 -8.342 17.033 1.00 70.25 242 ASP A C 1
ATOM 1949 O O . ASP A 1 242 ? -8.183 -8.457 16.632 1.00 70.25 242 ASP A O 1
ATOM 1953 N N . ASN A 1 243 ? -6.632 -8.979 18.134 1.00 74.75 243 ASN A N 1
ATOM 1954 C CA . ASN A 1 243 ? -7.540 -9.822 18.894 1.00 74.75 243 ASN A CA 1
ATOM 1955 C C . ASN A 1 243 ? -8.653 -8.974 19.530 1.00 74.75 243 ASN A C 1
ATOM 1957 O O . ASN A 1 243 ? -8.400 -8.123 20.388 1.00 74.75 243 ASN A O 1
ATOM 1961 N N . TYR A 1 244 ? -9.903 -9.267 19.163 1.00 69.00 244 TYR A N 1
ATOM 1962 C CA . TYR A 1 244 ? -11.094 -8.607 19.701 1.00 69.00 244 TYR A CA 1
ATOM 1963 C C . TYR A 1 244 ? -11.125 -8.592 21.238 1.00 69.00 244 TYR A C 1
ATOM 1965 O O . TYR A 1 244 ? -11.599 -7.626 21.832 1.00 69.00 244 TYR A O 1
ATOM 1973 N N . LYS A 1 245 ? -10.564 -9.612 21.903 1.00 73.25 245 LYS A N 1
ATOM 1974 C CA . LYS A 1 245 ? -10.510 -9.697 23.374 1.00 73.25 245 LYS A CA 1
ATOM 1975 C C . LYS A 1 245 ? -9.701 -8.574 24.027 1.00 73.25 245 LYS A C 1
ATOM 1977 O O . LYS A 1 245 ? -9.989 -8.190 25.155 1.00 73.25 245 LYS A O 1
ATOM 1982 N N . HIS A 1 246 ? -8.707 -8.040 23.330 1.00 73.38 246 HIS A N 1
ATOM 1983 C CA . HIS A 1 246 ? -7.871 -6.944 23.817 1.00 73.38 246 HIS A CA 1
ATOM 1984 C C . HIS A 1 246 ? -8.434 -5.564 23.447 1.00 73.38 246 HIS A C 1
ATOM 1986 O O . HIS A 1 246 ? -7.879 -4.537 23.848 1.00 73.38 246 HIS A O 1
ATOM 1992 N N . LYS A 1 247 ? -9.554 -5.508 22.709 1.00 74.25 247 LYS A N 1
ATOM 1993 C CA . LYS A 1 247 ? -10.246 -4.254 22.418 1.00 74.25 247 LYS A CA 1
ATOM 1994 C C . LYS A 1 247 ? -10.707 -3.625 23.733 1.00 74.25 247 LYS A C 1
ATOM 1996 O O . LYS A 1 247 ? -11.596 -4.136 24.413 1.00 74.25 247 LYS A O 1
ATOM 2001 N N . ARG A 1 248 ? -10.119 -2.480 24.087 1.00 69.12 248 ARG A N 1
ATOM 2002 C CA . ARG A 1 248 ? -10.520 -1.689 25.257 1.00 69.12 248 ARG A CA 1
ATOM 2003 C C . ARG A 1 248 ? -11.881 -1.046 24.999 1.00 69.12 248 ARG A C 1
ATOM 2005 O O . ARG A 1 248 ? -11.975 0.041 24.437 1.00 69.12 248 ARG A O 1
ATOM 2012 N N . ILE A 1 249 ? -12.948 -1.734 25.387 1.00 75.69 249 ILE A N 1
ATOM 2013 C CA . ILE A 1 249 ? -14.297 -1.171 25.388 1.00 75.69 249 ILE A CA 1
ATOM 2014 C C . ILE A 1 249 ? -14.433 -0.328 26.655 1.00 75.69 249 ILE A C 1
ATOM 2016 O O . ILE A 1 249 ? -14.350 -0.861 27.761 1.00 75.69 249 ILE A O 1
ATOM 2020 N N . LEU A 1 250 ? -14.628 0.985 26.502 1.00 78.94 250 LEU A N 1
ATOM 2021 C CA . LEU A 1 250 ? -14.911 1.864 27.633 1.00 78.94 250 LEU A CA 1
ATOM 2022 C C . LEU A 1 250 ? -16.266 1.470 28.220 1.00 78.94 250 LEU A C 1
ATOM 2024 O O . LEU A 1 250 ? -17.314 1.645 27.593 1.00 78.94 250 LEU A O 1
ATOM 2028 N N . LYS A 1 251 ? -16.232 0.902 29.419 1.00 80.12 251 LYS A N 1
ATOM 2029 C CA . LYS A 1 251 ? -17.428 0.531 30.164 1.00 80.12 251 LYS A CA 1
ATOM 2030 C C . LYS A 1 251 ? -17.824 1.690 31.067 1.00 80.12 251 LYS A C 1
ATOM 2032 O O . LYS A 1 251 ? -16.957 2.365 31.619 1.00 80.12 251 LYS A O 1
ATOM 2037 N N . LYS A 1 252 ? -19.125 1.932 31.199 1.00 79.88 252 LYS A N 1
ATOM 2038 C CA . LYS A 1 252 ? -19.661 2.894 32.161 1.00 79.88 252 LYS A CA 1
ATOM 2039 C C . LYS A 1 252 ? -20.701 2.197 33.023 1.00 79.88 252 LYS A C 1
ATOM 2041 O O . LYS A 1 252 ? -21.602 1.543 32.500 1.00 79.88 252 LYS A O 1
ATOM 2046 N N . GLU A 1 253 ? -20.564 2.352 34.332 1.00 75.94 253 GLU A N 1
ATOM 2047 C CA . GLU A 1 253 ? -21.588 1.930 35.279 1.00 75.94 253 GLU A CA 1
ATOM 2048 C C . GLU A 1 253 ? -22.823 2.811 35.096 1.00 75.94 253 GLU A C 1
ATOM 2050 O O . GLU A 1 253 ? -22.740 4.042 35.032 1.00 75.94 253 GLU A O 1
ATOM 2055 N N . TYR A 1 254 ? -23.972 2.164 34.929 1.00 71.19 254 TYR A N 1
ATOM 2056 C CA . TYR A 1 254 ? -25.247 2.835 34.754 1.00 71.19 254 TYR A CA 1
ATOM 2057 C C . TYR A 1 254 ? -26.104 2.580 35.989 1.00 71.19 254 TYR A C 1
ATOM 2059 O O . TYR A 1 254 ? -26.720 1.525 36.122 1.00 71.19 254 TYR A O 1
ATOM 2067 N N . ASP A 1 255 ? -26.152 3.563 36.886 1.00 75.88 255 ASP A N 1
ATOM 2068 C CA . ASP A 1 255 ? -27.088 3.545 38.005 1.00 75.88 255 ASP A CA 1
ATOM 2069 C C . ASP A 1 255 ? -28.466 4.028 37.529 1.00 75.88 255 ASP A C 1
ATOM 2071 O O . ASP A 1 255 ? -28.707 5.213 37.268 1.00 75.88 255 ASP A O 1
ATOM 2075 N N . TYR A 1 256 ? -29.395 3.080 37.426 1.00 69.75 256 TYR A N 1
ATOM 2076 C CA . TYR A 1 256 ? -30.773 3.337 37.030 1.00 69.75 256 TYR A CA 1
ATOM 2077 C C . TYR A 1 256 ? -31.498 4.317 37.967 1.00 69.75 256 TYR A C 1
ATOM 2079 O O . TYR A 1 256 ? -32.289 5.139 37.492 1.00 69.75 256 TYR A O 1
ATOM 2087 N N . LYS A 1 257 ? -31.228 4.275 39.281 1.00 76.25 257 LYS A N 1
ATOM 2088 C CA . LYS A 1 257 ? -31.885 5.147 40.269 1.00 76.25 257 LYS A CA 1
ATOM 2089 C C . LYS A 1 257 ? -31.411 6.584 40.110 1.00 76.25 257 LYS A C 1
ATOM 2091 O O . LYS A 1 257 ? -32.236 7.497 40.035 1.00 76.25 257 LYS A O 1
ATOM 2096 N N . GLN A 1 258 ? -30.101 6.790 39.983 1.00 77.75 258 GLN A N 1
ATOM 2097 C CA . GLN A 1 258 ? -29.548 8.115 39.699 1.00 77.75 258 GLN A CA 1
ATOM 2098 C C . GLN A 1 258 ? -30.037 8.654 38.355 1.00 77.75 258 GLN A C 1
ATOM 2100 O O . GLN A 1 258 ? -30.472 9.805 38.290 1.00 77.75 258 GLN A O 1
ATOM 2105 N N . HIS A 1 259 ? -30.057 7.823 37.308 1.00 76.12 259 HIS A N 1
ATOM 2106 C CA . HIS A 1 259 ? -30.566 8.241 36.006 1.00 76.12 259 HIS A CA 1
ATOM 2107 C C . HIS A 1 259 ? -32.052 8.629 36.066 1.00 76.12 259 HIS A C 1
ATOM 2109 O O . HIS A 1 259 ? -32.433 9.656 35.507 1.00 76.12 259 HIS A O 1
ATOM 2115 N N . GLN A 1 260 ? -32.902 7.881 36.781 1.00 75.06 260 GLN A N 1
ATOM 2116 C CA . GLN A 1 260 ? -34.297 8.279 37.012 1.00 75.06 260 GLN A CA 1
ATOM 2117 C C . GLN A 1 260 ? -34.398 9.642 37.706 1.00 75.06 260 GLN A C 1
ATOM 2119 O O . GLN A 1 260 ? -35.143 10.516 37.256 1.00 75.06 260 GLN A O 1
ATOM 2124 N N . ILE A 1 261 ? -33.639 9.851 38.784 1.00 81.44 261 ILE A N 1
ATOM 2125 C CA . ILE A 1 261 ? -33.627 11.123 39.515 1.00 81.44 261 ILE A CA 1
ATOM 2126 C C . ILE A 1 261 ? -33.196 12.261 38.584 1.00 81.44 261 ILE A C 1
ATOM 2128 O O . ILE A 1 261 ? -33.824 13.319 38.568 1.00 81.44 261 ILE A O 1
ATOM 2132 N N . GLU A 1 262 ? -32.175 12.051 37.760 1.00 82.06 262 GLU A N 1
ATOM 2133 C CA . GLU A 1 262 ? -31.690 13.053 36.816 1.00 82.06 262 GLU A CA 1
ATOM 2134 C C . GLU A 1 262 ? -32.711 13.356 35.707 1.00 82.06 262 GLU A C 1
ATOM 2136 O O . GLU A 1 262 ? -32.955 14.524 35.397 1.00 82.06 262 GLU A O 1
ATOM 2141 N N . GLN A 1 263 ? -33.381 12.333 35.166 1.00 79.00 263 GLN A N 1
ATOM 2142 C CA . GLN A 1 263 ? -34.474 12.494 34.202 1.00 79.00 263 GLN A CA 1
ATOM 2143 C C . GLN A 1 263 ? -35.633 13.289 34.807 1.00 79.00 263 GLN A C 1
ATOM 2145 O O . GLN A 1 263 ? -36.123 14.234 34.189 1.00 79.00 263 GLN A O 1
ATOM 2150 N N . THR A 1 264 ? -36.036 12.982 36.046 1.00 77.69 264 THR A N 1
ATOM 2151 C CA . THR A 1 264 ? -37.102 13.736 36.724 1.00 77.69 264 THR A CA 1
ATOM 2152 C C . THR A 1 264 ? -36.698 15.185 37.008 1.00 77.69 264 THR A C 1
ATOM 2154 O O . THR A 1 264 ? -37.525 16.087 36.857 1.00 77.69 264 THR A O 1
ATOM 2157 N N . LYS A 1 265 ? -35.429 15.447 37.356 1.00 82.00 265 LYS A N 1
ATOM 2158 C CA . LYS A 1 265 ? -34.887 16.808 37.512 1.00 82.00 265 LYS A CA 1
ATOM 2159 C C . LYS A 1 265 ? -34.909 17.577 36.187 1.00 82.00 265 LYS A C 1
ATOM 2161 O O . LYS A 1 265 ? -35.396 18.708 36.168 1.00 82.00 265 LYS A O 1
ATOM 2166 N N . LYS A 1 266 ? -34.461 16.961 35.086 1.00 80.81 266 LYS A N 1
ATOM 2167 C CA . LYS A 1 266 ? -34.496 17.552 33.734 1.00 80.81 266 LYS A CA 1
ATOM 2168 C C . LYS A 1 266 ? -35.926 17.848 33.285 1.00 80.81 266 LYS A C 1
ATOM 2170 O O . LYS A 1 266 ? -36.197 18.954 32.823 1.00 80.81 266 LYS A O 1
ATOM 2175 N N . LEU A 1 267 ? -36.863 16.919 33.502 1.00 77.88 267 LEU A N 1
ATOM 2176 C CA . LEU A 1 267 ? -38.282 17.144 33.214 1.00 77.88 267 LEU A CA 1
ATOM 2177 C C . LEU A 1 267 ? -38.822 18.342 33.999 1.00 77.88 267 LEU A C 1
ATOM 2179 O O . LEU A 1 267 ? -39.449 19.222 33.417 1.00 77.88 267 LEU A O 1
ATOM 2183 N N . LYS A 1 268 ? -38.542 18.413 35.309 1.00 80.88 268 LYS A N 1
ATOM 2184 C CA . LYS A 1 268 ? -38.973 19.528 36.168 1.00 80.88 268 LYS A CA 1
ATOM 2185 C C . LYS A 1 268 ? -38.392 20.870 35.714 1.00 80.88 268 LYS A C 1
ATOM 2187 O O . LYS A 1 268 ? -39.115 21.861 35.727 1.00 80.88 268 LYS A O 1
ATOM 2192 N N . GLN A 1 269 ? -37.125 20.917 35.301 1.00 81.06 269 GLN A N 1
ATOM 2193 C CA . GLN A 1 269 ? -36.514 22.134 34.753 1.00 81.06 269 GLN A CA 1
ATOM 2194 C C . GLN A 1 269 ? -37.155 22.553 33.428 1.00 81.06 269 GLN A C 1
ATOM 2196 O O . GLN A 1 269 ? -37.497 23.721 33.270 1.00 81.06 269 GLN A O 1
ATOM 2201 N N . ASN A 1 270 ? -37.391 21.616 32.509 1.00 79.38 270 ASN A N 1
ATOM 2202 C CA . ASN A 1 270 ? -38.061 21.913 31.241 1.00 79.38 270 ASN A CA 1
ATOM 2203 C C . ASN A 1 270 ? -39.513 22.368 31.456 1.00 79.38 270 ASN A C 1
ATOM 2205 O O . ASN A 1 270 ? -39.972 23.298 30.799 1.00 79.38 270 ASN A O 1
ATOM 2209 N N . LEU A 1 271 ? -40.223 21.782 32.424 1.00 79.25 271 LEU A N 1
ATOM 2210 C CA . LEU A 1 271 ? -41.559 22.219 32.845 1.00 79.25 271 LEU A CA 1
ATOM 2211 C C . LEU A 1 271 ? -41.558 23.635 33.440 1.00 79.25 271 LEU A C 1
ATOM 2213 O O . LEU A 1 271 ? -42.520 24.371 33.245 1.00 79.25 271 LEU A O 1
ATOM 2217 N N . LYS A 1 272 ? -40.500 24.037 34.155 1.00 80.00 272 LYS A N 1
ATOM 2218 C CA . LYS A 1 272 ? -40.350 25.418 34.642 1.00 80.00 272 LYS A CA 1
ATOM 2219 C C . LYS A 1 272 ? -40.070 26.387 33.495 1.00 80.00 272 LYS A C 1
ATOM 2221 O O . LYS A 1 272 ? -40.823 27.339 33.337 1.00 80.00 272 LYS A O 1
ATOM 2226 N N . LYS A 1 273 ? -39.095 26.077 32.633 1.00 76.62 273 LYS A N 1
ATOM 2227 C CA . LYS A 1 273 ? -38.764 26.894 31.452 1.00 76.62 273 LYS A CA 1
ATOM 2228 C C . LYS A 1 273 ? -39.964 27.095 30.528 1.00 76.62 273 LYS A C 1
ATOM 2230 O O . LYS A 1 273 ? -40.254 28.211 30.128 1.00 76.62 273 LYS A O 1
ATOM 2235 N N . THR A 1 274 ? -40.717 26.032 30.245 1.00 73.62 274 THR A N 1
ATOM 2236 C CA . THR A 1 274 ? -41.928 26.121 29.410 1.00 73.62 274 THR A CA 1
ATOM 2237 C C . THR A 1 274 ? -43.051 26.912 30.082 1.00 73.62 274 THR A C 1
ATOM 2239 O O . THR A 1 274 ? -43.817 27.582 29.394 1.00 73.62 274 THR A O 1
ATOM 2242 N N . LYS A 1 275 ? -43.180 26.870 31.415 1.00 76.31 275 LYS A N 1
ATOM 2243 C CA . LYS A 1 275 ? -44.126 27.731 32.142 1.00 76.31 275 LYS A CA 1
ATOM 2244 C C . LYS A 1 275 ? -43.715 29.199 32.083 1.00 76.31 275 LYS A C 1
ATOM 2246 O O . LYS A 1 275 ? -44.561 30.025 31.762 1.00 76.31 275 LYS A O 1
ATOM 2251 N N . GLU A 1 276 ? -42.441 29.501 32.309 1.00 75.81 276 GLU A N 1
ATOM 2252 C CA . GLU A 1 276 ? -41.886 30.856 32.216 1.00 75.81 276 GLU A CA 1
ATOM 2253 C C . GLU A 1 276 ? -42.036 31.423 30.795 1.00 75.81 276 GLU A C 1
ATOM 2255 O O . GLU A 1 276 ? -42.564 32.519 30.628 1.00 75.81 276 GLU A O 1
ATOM 2260 N N . GLU A 1 277 ? -41.697 30.653 29.754 1.00 72.56 277 GLU A N 1
ATOM 2261 C CA . GLU A 1 277 ? -41.927 31.032 28.350 1.00 72.56 277 GLU A CA 1
ATOM 2262 C C . GLU A 1 277 ? -43.412 31.237 28.019 1.00 72.56 277 GLU A C 1
ATOM 2264 O O . GLU A 1 277 ? -43.772 32.104 27.222 1.00 72.56 277 GLU A O 1
ATOM 2269 N N . ASN A 1 278 ? -44.308 30.445 28.608 1.00 72.12 278 ASN A N 1
ATOM 2270 C CA . ASN A 1 278 ? -45.743 30.630 28.411 1.00 72.12 278 ASN A CA 1
ATOM 2271 C C . ASN A 1 278 ? -46.275 31.861 29.152 1.00 72.12 278 ASN A C 1
ATOM 2273 O O . ASN A 1 278 ? -47.185 32.519 28.650 1.00 72.12 278 ASN A O 1
ATOM 2277 N N . GLU A 1 279 ? -45.726 32.198 30.317 1.00 75.12 279 GLU A N 1
ATOM 2278 C CA . GLU A 1 279 ? -46.064 33.419 31.048 1.00 75.12 279 GLU A CA 1
ATOM 2279 C C . GLU A 1 279 ? -45.545 34.671 30.341 1.00 75.12 279 GLU A C 1
ATOM 2281 O O . GLU A 1 279 ? -46.293 35.640 30.214 1.00 75.12 279 GLU A O 1
ATOM 2286 N N . THR A 1 280 ? -44.323 34.651 29.801 1.00 72.38 280 THR A N 1
ATOM 2287 C CA . THR A 1 280 ? -43.812 35.755 28.975 1.00 72.38 280 THR A CA 1
ATOM 2288 C C . THR A 1 280 ? -44.638 35.909 27.700 1.00 72.38 280 THR A C 1
ATOM 2290 O O . THR A 1 280 ? -45.087 37.014 27.399 1.00 72.38 280 THR A O 1
ATOM 2293 N N . ARG A 1 281 ? -44.976 34.809 27.007 1.00 67.62 281 ARG A N 1
ATOM 2294 C CA . ARG A 1 281 ? -45.904 34.835 25.858 1.00 67.62 281 ARG A CA 1
ATOM 2295 C C . ARG A 1 281 ? -47.289 35.364 26.229 1.00 67.62 281 ARG A C 1
ATOM 2297 O O . ARG A 1 281 ? -47.888 36.070 25.424 1.00 67.62 281 ARG A O 1
ATOM 2304 N N . LYS A 1 282 ? -47.821 35.038 27.413 1.00 67.44 282 LYS A N 1
ATOM 2305 C CA . LYS A 1 282 ? -49.105 35.579 27.893 1.00 67.44 282 LYS A CA 1
ATOM 2306 C C . LYS A 1 282 ? -49.025 37.082 28.144 1.00 67.44 282 LYS A C 1
ATOM 2308 O O . LYS A 1 282 ? -49.916 37.782 27.687 1.00 67.44 282 LYS A O 1
ATOM 2313 N N . LYS A 1 283 ? -47.957 37.570 28.784 1.00 65.81 283 LYS A N 1
ATOM 2314 C CA . LYS A 1 283 ? -47.731 39.005 29.037 1.00 65.81 283 LYS A CA 1
ATOM 2315 C C . LYS A 1 283 ? -47.611 39.810 27.737 1.00 65.81 283 LYS A C 1
ATOM 2317 O O . LYS A 1 283 ? -48.222 40.867 27.615 1.00 65.81 283 LYS A O 1
ATOM 2322 N N . ILE A 1 284 ? -46.905 39.267 26.742 1.00 60.06 284 ILE A N 1
ATOM 2323 C CA . ILE A 1 284 ? -46.793 39.86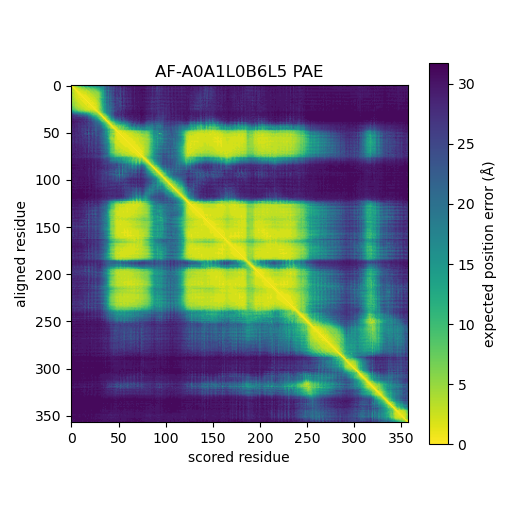0 25.398 1.00 60.06 284 ILE A CA 1
ATOM 2324 C C . ILE A 1 284 ? -48.165 39.884 24.698 1.00 60.06 284 ILE A C 1
ATOM 2326 O O . ILE A 1 284 ? -48.543 40.893 24.113 1.00 60.06 284 ILE A O 1
ATOM 2330 N N . LYS A 1 285 ? -48.959 38.811 24.821 1.00 56.84 285 LYS A N 1
ATOM 2331 C CA . LYS A 1 285 ? -50.318 38.734 24.253 1.00 56.84 285 LYS A CA 1
ATOM 2332 C C . LYS A 1 285 ? -51.339 39.638 24.946 1.00 56.84 285 LYS A C 1
ATOM 2334 O O . LYS A 1 285 ? -52.261 40.094 24.290 1.00 56.84 285 LYS A O 1
ATOM 2339 N N . THR A 1 286 ? -51.208 39.897 26.246 1.00 57.38 286 THR A N 1
ATOM 2340 C CA . THR A 1 286 ? -52.092 40.836 26.961 1.00 57.38 286 THR A CA 1
ATOM 2341 C C . THR A 1 286 ? -51.778 42.300 26.652 1.00 57.38 286 THR A C 1
ATOM 2343 O O . THR A 1 286 ? -52.658 43.137 26.811 1.00 57.38 286 THR A O 1
ATOM 2346 N N . ALA A 1 287 ? -50.562 42.609 26.186 1.00 56.69 287 ALA A N 1
ATOM 2347 C CA . ALA A 1 287 ? -50.175 43.950 25.740 1.00 56.69 287 ALA A CA 1
ATOM 2348 C C . ALA A 1 287 ? -50.613 44.263 24.292 1.00 56.69 287 ALA A C 1
ATOM 2350 O O . ALA A 1 287 ? -50.722 45.428 23.925 1.00 56.69 287 ALA A O 1
ATOM 2351 N N . GLN A 1 288 ? -50.901 43.243 23.476 1.00 54.94 288 GLN A N 1
ATOM 2352 C CA . GLN A 1 288 ? -51.443 43.385 22.120 1.00 54.94 288 GLN A CA 1
ATOM 2353 C C . GLN A 1 288 ? -52.914 42.962 22.097 1.00 54.94 288 GLN A C 1
ATOM 2355 O O . GLN A 1 288 ? -53.266 41.803 21.882 1.00 54.94 288 GLN A O 1
ATOM 2360 N N . VAL A 1 289 ? -53.790 43.931 22.348 1.00 48.69 289 VAL A N 1
ATOM 2361 C CA . VAL A 1 289 ? -55.238 43.770 22.222 1.00 48.69 289 VAL A CA 1
ATOM 2362 C C . VAL A 1 289 ? -55.608 43.683 20.740 1.00 48.69 289 VAL A C 1
ATOM 2364 O O . VAL A 1 289 ? -55.473 44.660 20.018 1.00 48.69 289 VAL A O 1
ATOM 2367 N N . ASN A 1 290 ? -56.089 42.512 20.313 1.00 52.72 290 ASN A N 1
ATOM 2368 C CA . ASN A 1 290 ? -57.198 42.335 19.366 1.00 52.72 290 ASN A CA 1
ATOM 2369 C C . ASN A 1 290 ? -57.723 40.895 19.500 1.00 52.72 290 ASN A C 1
ATOM 2371 O O . ASN A 1 290 ? -57.116 39.927 19.047 1.00 52.72 290 ASN A O 1
ATOM 2375 N N . LYS A 1 291 ? -58.850 40.748 20.207 1.00 54.75 291 LYS A N 1
ATOM 2376 C CA . LYS A 1 291 ? -59.394 39.466 20.692 1.00 54.75 291 LYS A CA 1
ATOM 2377 C C . LYS A 1 291 ? -60.004 38.588 19.581 1.00 54.75 291 LYS A C 1
ATOM 2379 O O . LYS A 1 291 ? -60.096 37.382 19.764 1.00 54.75 291 LYS A O 1
ATOM 2384 N N . SER A 1 292 ? -60.370 39.164 18.434 1.00 54.16 292 SER A N 1
ATOM 2385 C CA . SER A 1 292 ? -61.146 38.504 17.368 1.00 54.16 292 SER A CA 1
ATOM 2386 C C . SER A 1 292 ? -60.314 37.728 16.336 1.00 54.16 292 SER A C 1
ATOM 2388 O O . SER A 1 292 ? -60.776 36.713 15.824 1.00 54.16 292 SER A O 1
ATOM 2390 N N . GLN A 1 293 ? -59.073 38.135 16.047 1.00 54.28 293 GLN A N 1
ATOM 2391 C CA . GLN A 1 293 ? -58.219 37.416 15.084 1.00 54.28 293 GLN A CA 1
ATOM 2392 C C . GLN A 1 293 ? -57.603 36.139 15.687 1.00 54.28 293 GLN A C 1
ATOM 2394 O O . GLN A 1 293 ? -57.402 35.144 14.990 1.00 54.28 293 GLN A O 1
ATOM 2399 N N . LEU A 1 294 ? -57.399 36.115 17.007 1.00 52.62 294 LEU A N 1
ATOM 2400 C CA . LEU A 1 294 ? -56.696 35.036 17.708 1.00 52.62 294 LEU A CA 1
ATOM 2401 C C . LEU A 1 294 ? -57.513 33.737 17.846 1.00 52.62 294 LEU A C 1
ATOM 2403 O O . LEU A 1 294 ? -56.939 32.656 17.981 1.00 52.62 294 LEU A O 1
ATOM 2407 N N . GLU A 1 295 ? -58.844 33.828 17.828 1.00 54.97 295 GLU A N 1
ATOM 2408 C CA . GLU A 1 295 ? -59.744 32.665 17.881 1.00 54.97 295 GLU A CA 1
ATOM 2409 C C . GLU A 1 295 ? -59.786 31.911 16.545 1.00 54.97 295 GLU A C 1
ATOM 2411 O O . GLU A 1 295 ? -59.846 30.680 16.535 1.00 54.97 295 GLU A O 1
ATOM 2416 N N . SER A 1 296 ? -59.631 32.629 15.426 1.00 53.31 296 SER A N 1
ATOM 2417 C CA . SER A 1 296 ? -59.526 32.031 14.090 1.00 53.31 296 SER A CA 1
ATOM 2418 C C . SER A 1 296 ? -58.185 31.313 13.872 1.00 53.31 296 SER A C 1
ATOM 2420 O O . SER A 1 296 ? -58.165 30.179 13.399 1.00 53.31 296 SER A O 1
ATOM 2422 N N . GLU A 1 297 ? -57.066 31.886 14.335 1.00 52.44 297 GLU A N 1
ATOM 2423 C CA . GLU A 1 297 ? -55.746 31.237 14.266 1.00 52.44 297 GLU A CA 1
ATOM 2424 C C . GLU A 1 297 ? -55.612 30.019 15.192 1.00 52.44 297 GLU A C 1
ATOM 2426 O O . GLU A 1 297 ? -54.847 29.096 14.900 1.00 52.44 297 GLU A O 1
ATOM 2431 N N . ARG A 1 298 ? -56.334 29.999 16.322 1.00 54.81 298 ARG A N 1
ATOM 2432 C CA . ARG A 1 298 ? -56.358 28.847 17.237 1.00 54.81 298 ARG A CA 1
ATOM 2433 C C . ARG A 1 298 ? -57.040 27.639 16.608 1.00 54.81 298 ARG A C 1
ATOM 2435 O O . ARG A 1 298 ? -56.458 26.558 16.644 1.00 54.81 298 ARG A O 1
ATOM 2442 N N . LYS A 1 299 ? -58.194 27.845 15.966 1.00 52.69 299 LYS A N 1
ATOM 2443 C CA . LYS A 1 299 ? -58.899 26.795 15.216 1.00 52.69 299 LYS A CA 1
ATOM 2444 C C . LYS A 1 299 ? -58.021 26.189 14.114 1.00 52.69 299 LYS A C 1
ATOM 2446 O O . LYS A 1 299 ? -57.954 24.975 13.991 1.00 52.69 299 LYS A O 1
ATOM 2451 N N . MET A 1 300 ? -57.247 27.018 13.409 1.00 50.69 300 MET A N 1
ATOM 2452 C CA . MET A 1 300 ? -56.357 26.570 12.325 1.00 50.69 300 MET A CA 1
ATOM 2453 C C . MET A 1 300 ? -55.081 25.848 12.800 1.00 50.69 300 MET A C 1
ATOM 2455 O O . MET A 1 300 ? -54.410 25.199 12.001 1.00 50.69 300 MET A O 1
ATOM 2459 N N . ARG A 1 301 ? -54.698 25.967 14.081 1.00 54.75 301 ARG A N 1
ATOM 2460 C CA . ARG A 1 301 ? -53.519 25.279 14.651 1.00 54.75 301 ARG A CA 1
ATOM 2461 C C . ARG A 1 301 ? -53.854 23.975 15.373 1.00 54.75 301 ARG A C 1
ATOM 2463 O O . ARG A 1 301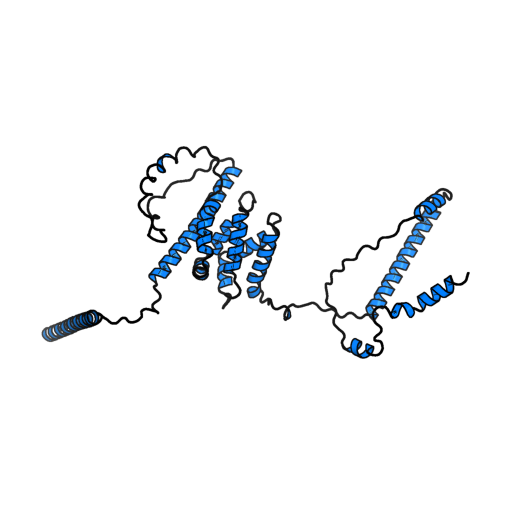 ? -52.944 23.171 15.570 1.00 54.75 301 ARG A O 1
ATOM 2470 N N . GLU A 1 302 ? -55.104 23.784 15.790 1.00 50.16 302 GLU A N 1
ATOM 2471 C CA . GLU A 1 302 ? -55.561 22.561 16.466 1.00 50.16 302 GLU A CA 1
ATOM 2472 C C . GLU A 1 302 ? -55.857 21.415 15.486 1.00 50.16 302 GLU A C 1
ATOM 2474 O O . GLU A 1 302 ? -55.827 20.248 15.876 1.00 50.16 302 GLU A O 1
ATOM 2479 N N . GLU A 1 303 ? -56.035 21.714 14.199 1.00 48.31 303 GLU A N 1
ATOM 2480 C CA . GLU A 1 303 ? -56.268 20.708 13.167 1.00 48.31 303 GLU A CA 1
ATOM 2481 C C . GLU A 1 303 ? -54.942 20.219 12.547 1.00 48.31 303 GLU A C 1
ATOM 2483 O O . GLU A 1 303 ? -54.315 20.868 11.713 1.00 48.31 303 GLU A O 1
ATOM 2488 N N . GLY A 1 304 ? -54.508 19.023 12.958 1.00 54.94 304 GLY A N 1
ATOM 2489 C CA . GLY A 1 304 ? -53.844 18.102 12.028 1.00 54.94 304 GLY A CA 1
ATOM 2490 C C . GLY A 1 304 ? -52.316 18.109 11.922 1.00 54.94 304 GLY A C 1
ATOM 2491 O O . GLY A 1 304 ? -51.795 17.726 10.879 1.00 54.94 304 GLY A O 1
ATOM 2492 N N . ARG A 1 305 ? -51.553 18.459 12.967 1.00 53.41 305 ARG A N 1
ATOM 2493 C CA . ARG A 1 305 ? -50.099 18.174 12.985 1.00 53.41 305 ARG A CA 1
ATOM 2494 C C . ARG A 1 305 ? -49.769 17.007 13.910 1.00 53.41 305 ARG A C 1
ATOM 2496 O O . ARG A 1 305 ? -49.468 17.193 15.086 1.00 53.41 305 ARG A O 1
ATOM 2503 N N . THR A 1 306 ? -49.791 15.793 13.367 1.00 54.41 306 THR A N 1
ATOM 2504 C CA . THR A 1 306 ? -49.187 14.622 14.015 1.00 54.41 306 THR A CA 1
ATOM 2505 C C . THR A 1 306 ? -47.670 14.802 14.054 1.00 54.41 306 THR A C 1
ATOM 2507 O O . THR A 1 306 ? -47.012 14.809 13.014 1.00 54.41 306 THR A O 1
ATOM 2510 N N . VAL A 1 307 ? -47.104 14.980 15.249 1.00 57.09 307 VAL A N 1
ATOM 2511 C CA . VAL A 1 307 ? -45.650 15.040 15.446 1.00 57.09 307 VAL A CA 1
ATOM 2512 C C . VAL A 1 307 ? -45.086 13.645 15.203 1.00 57.09 307 VAL A C 1
ATOM 2514 O O . VAL A 1 307 ? -45.267 12.745 16.022 1.00 57.09 307 VAL A O 1
ATOM 2517 N N . ILE A 1 308 ? -44.415 13.463 14.069 1.00 51.25 308 ILE A N 1
ATOM 2518 C CA . ILE A 1 308 ? -43.668 12.240 13.778 1.00 51.25 308 ILE A CA 1
ATOM 2519 C C . ILE A 1 308 ? -42.463 12.218 14.732 1.00 51.25 308 ILE A C 1
ATOM 2521 O O . ILE A 1 308 ? -41.672 13.168 14.724 1.00 51.25 308 ILE A O 1
ATOM 2525 N N . PRO A 1 309 ? -42.310 11.193 15.589 1.00 52.12 309 PRO A N 1
ATOM 2526 C CA . PRO A 1 309 ? -41.154 11.099 16.464 1.00 52.12 309 PRO A CA 1
ATOM 2527 C C . PRO A 1 309 ? -39.896 10.943 15.609 1.00 52.12 309 PRO A C 1
ATOM 2529 O O . PRO A 1 309 ? -39.764 9.995 14.838 1.00 52.12 309 PRO A O 1
ATOM 2532 N N . VAL A 1 310 ? -38.968 11.888 15.744 1.00 55.22 310 VAL A N 1
ATOM 2533 C CA . VAL A 1 310 ? -37.670 11.826 15.067 1.00 55.22 310 VAL A CA 1
ATOM 2534 C C . VAL A 1 310 ? -36.923 10.610 15.611 1.00 55.22 310 VAL A C 1
ATOM 2536 O O . VAL A 1 310 ? -36.714 10.503 16.824 1.00 55.22 310 VAL A O 1
ATOM 2539 N N . SER A 1 311 ? -36.544 9.672 14.741 1.00 49.47 311 SER A N 1
ATOM 2540 C CA . SER A 1 311 ? -35.775 8.494 15.140 1.00 49.47 311 SER A CA 1
ATOM 2541 C C . SER A 1 311 ? -34.437 8.946 15.725 1.00 49.47 311 SER A C 1
ATOM 2543 O O . SER A 1 311 ? -33.553 9.412 15.008 1.00 49.47 311 SER A O 1
ATOM 2545 N N . SER A 1 312 ? -34.285 8.834 17.043 1.00 57.72 312 SER A N 1
ATOM 2546 C CA . SER A 1 312 ? -33.006 9.066 17.707 1.00 57.72 312 SER A CA 1
ATOM 2547 C C . SER A 1 312 ? -32.090 7.890 17.380 1.00 57.72 312 SER A C 1
ATOM 2549 O O . SER A 1 312 ? -32.174 6.841 18.017 1.00 57.72 312 SER A O 1
ATOM 2551 N N . VAL A 1 313 ? -31.222 8.059 16.383 1.00 53.34 313 VAL A N 1
ATOM 2552 C CA . VAL A 1 313 ? -30.060 7.185 16.205 1.00 53.34 313 VAL A CA 1
ATOM 2553 C C . VAL A 1 313 ? -29.144 7.471 17.392 1.00 53.34 313 VAL A C 1
ATOM 2555 O O . VAL A 1 313 ? -28.539 8.538 17.485 1.00 53.34 313 VAL A O 1
ATOM 2558 N N . ARG A 1 314 ? -29.164 6.593 18.396 1.00 63.00 314 ARG A N 1
ATOM 2559 C CA . ARG A 1 314 ? -28.305 6.720 19.575 1.00 63.00 314 ARG A CA 1
ATOM 2560 C C . ARG A 1 314 ? -27.002 5.995 19.295 1.00 63.00 314 ARG A C 1
ATOM 2562 O O . ARG A 1 314 ? -26.970 4.769 19.310 1.00 63.00 314 ARG A O 1
ATOM 2569 N N . ASP A 1 315 ? -25.934 6.758 19.113 1.00 61.81 315 ASP A N 1
ATOM 2570 C CA . ASP A 1 315 ? -24.586 6.206 19.073 1.00 61.81 315 ASP A CA 1
ATOM 2571 C C . ASP A 1 315 ? -24.116 5.917 20.504 1.00 61.81 315 ASP A C 1
ATOM 2573 O O . ASP A 1 315 ? -23.996 6.811 21.351 1.00 61.81 315 ASP A O 1
ATOM 2577 N N . TYR A 1 316 ? -23.874 4.643 20.808 1.00 69.88 316 TYR A N 1
ATOM 2578 C CA . TYR A 1 316 ? -23.416 4.222 22.129 1.00 69.88 316 TYR A CA 1
ATOM 2579 C C . TYR A 1 316 ? -21.901 4.416 22.254 1.00 69.88 316 TYR A C 1
ATOM 2581 O O . TYR A 1 316 ? -21.113 3.688 21.656 1.00 69.88 316 TYR A O 1
ATOM 2589 N N . LYS A 1 317 ? -21.486 5.388 23.075 1.00 73.00 317 LYS A N 1
ATOM 2590 C CA . LYS A 1 317 ? -20.068 5.655 23.386 1.00 73.00 317 LYS A CA 1
ATOM 2591 C C . LYS A 1 317 ? -19.488 4.726 24.462 1.00 73.00 317 LYS A C 1
ATOM 2593 O O . LYS A 1 317 ? -18.280 4.512 24.497 1.00 73.00 317 LYS A O 1
ATOM 2598 N N . TYR A 1 318 ? -20.337 4.195 25.341 1.00 80.62 318 TYR A N 1
ATOM 2599 C CA . TYR A 1 318 ? -19.937 3.360 26.473 1.00 80.62 318 TYR A CA 1
ATOM 2600 C C . TYR A 1 318 ? -20.770 2.084 26.511 1.00 80.62 318 TYR A C 1
ATOM 2602 O O . TYR A 1 318 ? -21.989 2.142 26.339 1.00 80.62 318 TYR A O 1
ATOM 2610 N N . ALA A 1 319 ? -20.120 0.951 26.769 1.00 77.44 319 ALA A N 1
ATOM 2611 C CA . ALA A 1 319 ? -20.827 -0.300 27.005 1.00 77.44 319 ALA A CA 1
ATOM 2612 C C . ALA A 1 319 ? -21.369 -0.346 28.447 1.00 77.44 319 ALA A C 1
ATOM 2614 O O . ALA A 1 319 ? -20.666 0.091 29.367 1.00 77.44 319 ALA A O 1
ATOM 2615 N N . PRO A 1 320 ? -22.584 -0.880 28.665 1.00 77.44 320 PRO A N 1
ATOM 2616 C CA . PRO A 1 320 ? -23.102 -1.099 30.008 1.00 77.44 320 PRO A CA 1
ATOM 2617 C C . PRO A 1 320 ? -22.285 -2.180 30.725 1.00 77.44 320 PRO A C 1
ATOM 2619 O O . PRO A 1 320 ? -21.886 -3.181 30.125 1.00 77.44 320 PRO A O 1
ATOM 2622 N N . VAL A 1 321 ? -22.038 -1.983 32.018 1.00 78.69 321 VAL A N 1
ATOM 2623 C CA . VAL A 1 321 ? -21.526 -3.041 32.897 1.00 78.69 321 VAL A CA 1
ATOM 2624 C C . VAL A 1 321 ? -22.715 -3.891 33.336 1.00 78.69 321 VAL A C 1
ATOM 2626 O O . VAL A 1 321 ? -23.697 -3.352 33.841 1.00 78.69 321 VAL A O 1
ATOM 2629 N N . ALA A 1 322 ? -22.649 -5.204 33.109 1.00 72.75 322 ALA A N 1
ATOM 2630 C CA . ALA A 1 322 ? -23.656 -6.119 33.625 1.00 72.75 322 ALA A CA 1
ATOM 2631 C C . ALA A 1 322 ? -23.491 -6.228 35.145 1.00 72.75 322 ALA A C 1
ATOM 2633 O O . ALA A 1 322 ? -22.487 -6.758 35.620 1.00 72.75 322 ALA A O 1
ATOM 2634 N N . ASP A 1 323 ? -24.466 -5.720 35.893 1.00 71.56 323 ASP A N 1
ATOM 2635 C CA . ASP A 1 323 ? -24.558 -5.950 37.329 1.00 71.56 323 ASP A CA 1
ATOM 2636 C C . ASP A 1 323 ? -25.165 -7.344 37.560 1.00 71.56 323 ASP A C 1
ATOM 2638 O O . ASP A 1 323 ? -26.379 -7.556 37.490 1.00 71.56 323 ASP A O 1
ATOM 2642 N N . LEU A 1 324 ? -24.287 -8.332 37.748 1.00 69.25 324 LEU A N 1
ATOM 2643 C CA . LEU A 1 324 ? -24.680 -9.726 37.967 1.00 69.25 324 LEU A CA 1
ATOM 2644 C C . LEU A 1 324 ? -25.409 -9.919 39.308 1.00 69.25 324 LEU A C 1
ATOM 2646 O O . LEU A 1 324 ? -26.152 -10.890 39.453 1.00 69.25 324 LEU A O 1
ATOM 2650 N N . GLU A 1 325 ? -25.236 -9.011 40.275 1.00 67.38 325 GLU A N 1
ATOM 2651 C CA . GLU A 1 325 ? -25.924 -9.079 41.568 1.00 67.38 325 GLU A CA 1
ATOM 2652 C C . GLU A 1 325 ? -27.388 -8.651 41.443 1.00 67.38 325 GLU A C 1
ATOM 2654 O O . GLU A 1 325 ? -28.278 -9.313 41.983 1.00 67.38 325 GLU A O 1
ATOM 2659 N N . GLN A 1 326 ? -27.674 -7.620 40.641 1.00 63.06 326 GLN A N 1
ATOM 2660 C CA . GLN A 1 326 ? -29.053 -7.235 40.316 1.00 63.06 326 GLN A CA 1
ATOM 2661 C C . GLN A 1 326 ? -29.822 -8.356 39.608 1.00 63.06 326 GLN A C 1
ATOM 2663 O O . GLN A 1 326 ? -31.006 -8.552 39.887 1.00 63.06 326 GLN A O 1
ATOM 2668 N N . LEU A 1 327 ? -29.164 -9.125 38.732 1.00 59.47 327 LEU A N 1
ATOM 2669 C CA . LEU A 1 327 ? -29.800 -10.258 38.053 1.00 59.47 327 LEU A CA 1
ATOM 2670 C C . LEU A 1 327 ? -30.186 -11.379 39.027 1.00 59.47 327 LEU A C 1
ATOM 2672 O O . LEU A 1 327 ? -31.250 -11.977 38.880 1.00 59.47 327 LEU A O 1
ATOM 2676 N N . LYS A 1 328 ? -29.347 -11.646 40.037 1.00 63.38 328 LYS A N 1
ATOM 2677 C CA . LYS A 1 328 ? -29.645 -12.637 41.082 1.00 63.38 328 LYS A CA 1
ATOM 2678 C C . LYS A 1 328 ? -30.827 -12.200 41.947 1.00 63.38 328 LYS A C 1
ATOM 2680 O O . LYS A 1 328 ? -31.712 -13.012 42.212 1.00 63.38 328 LYS A O 1
ATOM 2685 N N . ASN A 1 329 ? -30.885 -10.916 42.299 1.00 59.94 329 ASN A N 1
ATOM 2686 C CA . ASN A 1 329 ? -31.958 -10.345 43.119 1.00 59.94 329 ASN A CA 1
ATOM 2687 C C . ASN A 1 329 ? -33.312 -10.263 42.387 1.00 59.94 329 ASN A C 1
ATOM 2689 O O . ASN A 1 329 ? -34.349 -10.225 43.040 1.00 59.94 329 ASN A O 1
ATOM 2693 N N . HIS A 1 330 ? -33.316 -10.271 41.050 1.00 54.38 330 HIS A N 1
ATOM 2694 C CA . HIS A 1 330 ? -34.529 -10.250 40.221 1.00 54.38 330 HIS A CA 1
ATOM 2695 C C . HIS A 1 330 ? -35.009 -11.629 39.741 1.00 54.38 330 HIS A C 1
ATOM 2697 O O . HIS A 1 330 ? -35.983 -11.704 38.993 1.00 54.38 330 HIS A O 1
ATOM 2703 N N . THR A 1 331 ? -34.394 -12.730 40.188 1.00 51.41 331 THR A N 1
ATOM 2704 C CA . THR A 1 331 ? -34.874 -14.092 39.869 1.00 51.41 331 THR A CA 1
ATOM 2705 C C . THR A 1 331 ? -36.289 -14.383 40.395 1.00 51.41 331 THR A C 1
ATOM 2707 O O . THR A 1 331 ? -36.951 -15.278 39.876 1.00 51.41 331 THR A O 1
ATOM 2710 N N . SER A 1 332 ? -36.803 -13.592 41.344 1.00 54.34 332 SER A N 1
ATOM 2711 C CA . SER A 1 332 ? -38.197 -13.644 41.811 1.00 54.34 332 SER A CA 1
ATOM 2712 C C . SER A 1 332 ? -39.190 -12.827 40.965 1.00 54.34 332 SER A C 1
ATOM 2714 O O . SER A 1 332 ? -40.391 -13.054 41.067 1.00 54.34 332 SER A O 1
ATOM 2716 N N . ASP A 1 333 ? -38.715 -11.924 40.100 1.00 52.09 333 ASP A N 1
ATOM 2717 C CA . ASP A 1 333 ? -39.530 -11.000 39.296 1.00 52.09 333 ASP A CA 1
ATOM 2718 C C . ASP A 1 333 ? -39.209 -11.140 37.795 1.00 52.09 333 ASP A C 1
ATOM 2720 O O . ASP A 1 333 ? -39.057 -10.152 37.071 1.00 52.09 333 ASP A O 1
ATOM 2724 N N . LEU A 1 334 ? -39.111 -12.381 37.301 1.00 46.03 334 LEU A N 1
ATOM 2725 C CA . LEU A 1 334 ? -38.912 -12.716 35.884 1.00 46.03 334 LEU A CA 1
ATOM 2726 C C . LEU A 1 334 ? -40.162 -12.395 35.035 1.00 46.03 334 LEU A C 1
ATOM 2728 O O . LEU A 1 334 ? -40.741 -13.250 34.372 1.00 46.03 334 LEU A O 1
ATOM 2732 N N . ALA A 1 335 ? -40.611 -11.147 35.060 1.00 49.66 335 ALA A N 1
ATOM 2733 C CA . ALA A 1 335 ? -41.695 -10.652 34.240 1.00 49.66 335 ALA A CA 1
ATOM 2734 C C . ALA A 1 335 ? -41.077 -9.786 33.138 1.00 49.66 335 ALA A C 1
ATOM 2736 O O . ALA A 1 335 ? -40.703 -8.637 33.376 1.00 49.66 335 ALA A O 1
ATOM 2737 N N . GLY A 1 336 ? -40.938 -10.373 31.946 1.00 49.19 336 GLY A N 1
ATOM 2738 C CA . GLY A 1 336 ? -40.285 -9.781 30.779 1.00 49.19 336 GLY A CA 1
ATOM 2739 C C . GLY A 1 336 ? -40.796 -8.395 30.365 1.00 49.19 336 GLY A C 1
ATOM 2740 O O . GLY A 1 336 ? -41.738 -7.830 30.930 1.00 49.19 336 GLY A O 1
ATOM 2741 N N . VAL A 1 337 ? -40.140 -7.834 29.348 1.00 49.34 337 VAL A N 1
ATOM 2742 C CA . VAL A 1 337 ? -40.406 -6.494 28.805 1.00 49.34 337 VAL A CA 1
ATOM 2743 C C . VAL A 1 337 ? -41.887 -6.388 28.402 1.00 49.34 337 VAL A C 1
ATOM 2745 O O . VAL A 1 337 ? -42.304 -6.945 27.395 1.00 49.34 337 VAL A O 1
ATOM 2748 N N . GLY A 1 338 ? -42.697 -5.724 29.234 1.00 51.31 338 GLY A N 1
ATOM 2749 C CA . GLY A 1 338 ? -44.160 -5.643 29.087 1.00 51.31 338 GLY A CA 1
ATOM 2750 C C . GLY A 1 338 ? -44.934 -5.721 30.411 1.00 51.31 338 GLY A C 1
ATOM 2751 O O . GLY A 1 338 ? -46.041 -5.196 30.515 1.00 51.31 338 GLY A O 1
ATOM 2752 N N . SER A 1 339 ? -44.333 -6.279 31.465 1.00 52.72 339 SER A N 1
ATOM 2753 C CA . SER A 1 339 ? -44.977 -6.470 32.778 1.00 52.72 339 SER A CA 1
ATOM 2754 C C . SER A 1 339 ? -45.237 -5.180 33.576 1.00 52.72 339 SER A C 1
ATOM 2756 O O . SER A 1 339 ? -46.045 -5.162 34.509 1.00 52.72 339 SER A O 1
ATOM 2758 N N . THR A 1 340 ? -44.602 -4.067 33.199 1.00 52.66 340 THR A N 1
ATOM 2759 C CA . THR A 1 340 ? -44.751 -2.764 33.869 1.00 52.66 340 THR A CA 1
ATOM 2760 C C . THR A 1 340 ? -45.903 -1.917 33.325 1.00 52.66 340 THR A C 1
ATOM 2762 O O . THR A 1 340 ? -46.323 -0.975 34.004 1.00 52.66 340 THR A O 1
ATOM 2765 N N . LEU A 1 341 ? -46.496 -2.263 32.170 1.00 49.34 341 LEU A N 1
ATOM 2766 C CA . LEU A 1 341 ? -47.643 -1.515 31.631 1.00 49.34 341 LEU A CA 1
ATOM 2767 C C . LEU A 1 341 ? -48.891 -1.622 32.529 1.00 49.34 341 LEU A C 1
ATOM 2769 O O . LEU A 1 341 ? -49.698 -0.697 32.563 1.00 49.34 341 LEU A O 1
ATOM 2773 N N . GLY A 1 342 ? -49.024 -2.695 33.317 1.00 49.94 342 GLY A N 1
ATOM 2774 C CA . GLY A 1 342 ? -50.163 -2.905 34.223 1.00 49.94 342 GLY A CA 1
ATOM 2775 C C . GLY A 1 342 ? -49.994 -2.353 35.646 1.00 49.94 342 GLY A C 1
ATOM 2776 O O . GLY A 1 342 ? -50.973 -2.287 36.399 1.00 49.94 342 GLY A O 1
ATOM 2777 N N . LYS A 1 343 ? -48.774 -1.964 36.044 1.00 53.44 343 LYS A N 1
ATOM 2778 C CA . LYS A 1 343 ? -48.450 -1.581 37.435 1.00 53.44 343 LYS A CA 1
ATOM 2779 C C . LYS A 1 343 ? -48.259 -0.079 37.649 1.00 53.44 343 LYS A C 1
ATOM 2781 O O . LYS A 1 343 ? -48.172 0.354 38.793 1.00 53.44 343 LYS A O 1
ATOM 2786 N N . ASN A 1 344 ? -48.266 0.733 36.592 1.00 57.06 344 ASN A N 1
ATOM 2787 C CA . ASN A 1 344 ? -48.209 2.184 36.742 1.00 57.06 344 ASN A CA 1
ATOM 2788 C C . ASN A 1 344 ? -49.519 2.706 37.353 1.00 57.06 344 ASN A C 1
ATOM 2790 O O . ASN A 1 344 ? -50.492 2.973 36.645 1.00 57.06 344 ASN A O 1
ATOM 2794 N N . GLU A 1 345 ? -49.540 2.886 38.677 1.00 60.50 345 GLU A N 1
ATOM 2795 C CA . GLU A 1 345 ? -50.670 3.472 39.410 1.00 60.50 345 GLU A CA 1
ATOM 2796 C C . GLU A 1 345 ? -51.129 4.806 38.815 1.00 60.50 345 GLU A C 1
ATOM 2798 O O . GLU A 1 345 ? -52.315 5.130 38.857 1.00 60.50 345 GLU A O 1
ATOM 2803 N N . LEU A 1 346 ? -50.206 5.548 38.194 1.00 56.41 346 LEU A N 1
ATOM 2804 C CA . LEU A 1 346 ? -50.485 6.791 37.486 1.00 56.41 346 LEU A CA 1
ATOM 2805 C C . LEU A 1 346 ? -51.498 6.600 36.340 1.00 56.41 346 LEU A C 1
ATOM 2807 O O . LEU A 1 346 ? -52.456 7.363 36.243 1.00 56.41 346 LEU A O 1
ATOM 2811 N N . PHE A 1 347 ? -51.339 5.552 35.522 1.00 58.28 347 PHE A N 1
ATOM 2812 C CA . PHE A 1 347 ? -52.252 5.235 34.414 1.00 58.28 347 PHE A CA 1
ATOM 2813 C C . PHE A 1 347 ? -53.611 4.750 34.922 1.00 58.28 347 PHE A C 1
ATOM 2815 O O . PHE A 1 347 ? -54.648 5.169 34.409 1.00 58.28 347 PHE A O 1
ATOM 2822 N N . LYS A 1 348 ? -53.632 3.949 35.997 1.00 66.69 348 LYS A N 1
ATOM 2823 C CA . LYS A 1 348 ? -54.886 3.555 36.665 1.00 66.69 348 LYS A CA 1
ATOM 2824 C C . LYS A 1 348 ? -55.624 4.770 37.232 1.00 66.69 348 LYS A C 1
ATOM 2826 O O . LYS A 1 348 ? -56.846 4.844 37.122 1.00 66.69 348 LYS A O 1
ATOM 2831 N N . ARG A 1 349 ? -54.902 5.744 37.798 1.00 69.31 349 ARG A N 1
ATOM 2832 C CA . ARG A 1 349 ? -55.476 7.005 38.297 1.00 69.31 349 ARG A CA 1
ATOM 2833 C C . ARG A 1 349 ? -56.063 7.854 37.174 1.00 69.31 349 ARG A C 1
ATOM 2835 O O . ARG A 1 349 ? -57.154 8.385 37.346 1.00 69.31 349 ARG A O 1
ATOM 2842 N N . ILE A 1 350 ? -55.370 7.957 36.040 1.00 66.25 350 ILE A N 1
ATOM 2843 C CA . ILE A 1 350 ? -55.836 8.714 34.871 1.00 66.25 350 ILE A CA 1
ATOM 2844 C C . ILE A 1 350 ? -57.081 8.057 34.264 1.00 66.25 350 ILE A C 1
ATOM 2846 O O . ILE A 1 350 ? -58.088 8.739 34.091 1.00 66.25 350 ILE A O 1
ATOM 2850 N N . ASN A 1 351 ? -57.082 6.737 34.053 1.00 65.88 351 ASN A N 1
ATOM 2851 C CA . ASN A 1 351 ? -58.251 6.028 33.519 1.00 65.88 351 ASN A CA 1
ATOM 2852 C C . ASN A 1 351 ? -59.459 6.083 34.464 1.00 65.88 351 ASN A C 1
ATOM 2854 O O . ASN A 1 351 ? -60.578 6.276 34.003 1.00 65.88 351 ASN A O 1
ATOM 2858 N N . ARG A 1 352 ? -59.255 6.019 35.788 1.00 72.44 352 ARG A N 1
ATOM 2859 C CA . ARG A 1 352 ? -60.342 6.245 36.764 1.00 72.44 352 ARG A CA 1
ATOM 2860 C C . ARG A 1 352 ? -60.912 7.661 36.710 1.00 72.44 352 ARG A C 1
ATOM 2862 O O . ARG A 1 352 ? -62.074 7.856 37.050 1.00 72.44 352 ARG A O 1
ATOM 2869 N N . LYS A 1 353 ? -60.099 8.648 36.327 1.00 69.06 353 LYS A N 1
ATOM 2870 C CA . LYS A 1 353 ? -60.522 10.047 36.201 1.00 69.06 353 LYS A CA 1
ATOM 2871 C C . LYS A 1 353 ? -61.228 10.319 34.869 1.00 69.06 353 LYS A C 1
ATOM 2873 O O . LYS A 1 353 ? -62.105 11.168 34.831 1.00 69.06 353 LYS A O 1
ATOM 2878 N N . MET A 1 354 ? -60.861 9.589 33.815 1.00 64.94 354 MET A N 1
ATOM 2879 C CA . MET A 1 354 ? -61.441 9.700 32.469 1.00 64.94 354 MET A CA 1
ATOM 2880 C C . MET A 1 354 ? -62.690 8.825 32.269 1.00 64.94 354 MET A C 1
ATOM 2882 O O . MET A 1 354 ? -63.526 9.157 31.441 1.00 64.94 354 MET A O 1
ATOM 2886 N N . GLY A 1 355 ? -62.836 7.733 33.027 1.00 58.12 355 GLY A N 1
ATOM 2887 C CA . GLY A 1 355 ? -63.981 6.813 32.962 1.00 58.12 355 GLY A CA 1
ATOM 2888 C C . GLY A 1 355 ? -65.205 7.233 33.784 1.00 58.12 355 GLY A C 1
ATOM 2889 O O . GLY A 1 355 ? -66.141 6.454 33.904 1.00 58.12 355 GLY A O 1
ATOM 2890 N N . LYS A 1 356 ? -65.199 8.433 34.377 1.00 54.19 356 LYS A N 1
ATOM 2891 C CA . LYS A 1 356 ? -66.394 9.049 34.965 1.00 54.19 356 LYS A CA 1
ATOM 2892 C C . LYS A 1 356 ? -66.932 10.095 33.990 1.00 54.19 356 LYS A C 1
ATOM 2894 O O . LYS A 1 356 ? -66.586 11.271 34.093 1.00 54.19 356 LYS A O 1
ATOM 2899 N N . LYS A 1 357 ? -67.736 9.640 33.037 1.00 44.72 357 LYS A N 1
ATOM 2900 C CA . LYS A 1 357 ? -68.755 10.448 32.372 1.00 44.72 357 LYS A CA 1
ATOM 2901 C C . LYS A 1 357 ? -70.082 9.742 32.539 1.00 44.72 357 LYS A C 1
ATOM 2903 O O . LYS A 1 357 ? -70.074 8.502 32.382 1.00 44.72 357 LYS A O 1
#

Radius of gyration: 41.15 Å; Cα contacts (8 Å, |Δi|>4): 166; chains: 1; bounding box: 146×83×83 Å

pLDDT: mean 72.92, std 17.72, range [38.03, 97.0]

Foldseek 3Di:
DVPVVVVVVVVVVVVVVVVVVVVVVVVVVPPDDPPPPPPDDPVVVVVVLLVVLLVLLVLLLVLLVVLLQLVVCVVVVHQDDDPPPDDPDPPPPDDDDPDDPDPPPVCVVVVVVPPVPCRPPSDHSCSCVVCVVVVLVVLVPPVCLVSNLVSLSLLSLLSQQPQGPVRHGHDPVSLVSSLVSLVVSLPQDPCPVPPSVVSCVVNVSLVSLVVLLPDPNHDPVSNVSSVVSNCSNCCVVVVNDPPPVSPPAAADEDDPVVVVVVVVVVVVVVVVVVVVVVVVVVVVVVVDDDPPVVVVVVVVVVPDDDPDPDPPPDDDNHDYDDPVVVVVVCPVPPDDDPPCVPVPVVVVVVCVVVVPD